Protein AF-A0A409W884-F1 (afdb_monomer_lite)

Foldseek 3Di:
DDDDDDDDDPPDPDDPPPPPVPDDPDPDDDDDDDDDDDDDDDDDDPDDDDDPPDDDDDPDDDDDDDDPPPDPDDDPPDDPVVVVVPQDPPNDPPPPDPPPPPPPPCVCLVVVDDPVCPVVPDPVRSVVVVVVVVVVVVVVVVVVCVVVVVDPDPVVVVVVCPPPDPVVVVVVVVVVVVVVVVVVVVVVVVVVVVVVVVVVVVVVVVVVVVVVVVVVVVVVVVVVD

Organism: NCBI:txid231916

Sequence (225 aa):
MTSPANVPPCYLTHWPDMTLARRESWPSVSRLPGFDSASVQSLPSPWHRPRRDDLQHDPHRAQFVQPPLITKMKKPRLTRTERKLLQHPYHRKDATRPKLRSLFNHDLEHHIFTPVERDLVSKPKRRGIYILSLEEHIDRLHAQLEESDHWEYPVHDLQKYKGIHMQTIKSMLATLEVEGSLRKSKVAEMNVTIEKLKALLSRQSFADTSRHTGNECRDAFYSAR

Radius of gyration: 36.76 Å; chains: 1; bounding box: 73×92×101 Å

pLDDT: mean 71.25, std 19.35, range [37.34, 98.5]

Secondary structure (DSSP, 8-state):
---------TTSS----GGGTT-------------------PPPPS-------------------PPP-----------TTHHHHTS-TT---------------GGGHHHHS-HHHHHHS-HHHHHHHHHHHHHHHHHHHHHHHHHTT-----HHHHHTTTT--HHHHHHHHHHHHHHHHHHHHHHHHHHHHHHHHHHHHHHHHHHHHHHHHHHHHHHHHHTT-

Structure (mmCIF, N/CA/C/O backbone):
data_AF-A0A409W884-F1
#
_entry.id   AF-A0A409W884-F1
#
loop_
_atom_site.group_PDB
_atom_site.id
_atom_site.type_symbol
_atom_site.label_atom_id
_atom_site.label_alt_id
_atom_site.label_comp_id
_atom_site.label_asym_id
_atom_site.label_entity_id
_atom_site.label_seq_id
_atom_site.pdbx_PDB_ins_code
_atom_site.Cartn_x
_atom_site.Cartn_y
_atom_site.Cartn_z
_atom_site.occupancy
_atom_site.B_iso_or_equiv
_atom_site.auth_seq_id
_atom_site.auth_comp_id
_atom_site.auth_asym_id
_atom_site.auth_atom_id
_atom_site.pdbx_PDB_model_num
ATOM 1 N N . MET A 1 1 ? 31.651 -39.833 -26.684 1.00 40.31 1 MET A N 1
ATOM 2 C CA . MET A 1 1 ? 31.997 -38.646 -25.872 1.00 40.31 1 MET A CA 1
ATOM 3 C C . MET A 1 1 ? 31.933 -37.432 -26.786 1.00 40.31 1 MET A C 1
ATOM 5 O O . MET A 1 1 ? 32.863 -37.204 -27.544 1.00 40.31 1 MET A O 1
ATOM 9 N N . THR A 1 2 ? 30.801 -36.732 -26.812 1.00 51.69 2 THR A N 1
ATOM 10 C CA . THR A 1 2 ? 30.575 -35.548 -27.658 1.00 51.69 2 THR A CA 1
ATOM 11 C C . THR A 1 2 ? 30.522 -34.312 -26.767 1.00 51.69 2 THR A C 1
ATOM 13 O O . THR A 1 2 ? 29.757 -34.272 -25.807 1.00 51.69 2 THR A O 1
ATOM 16 N N . SER A 1 3 ? 31.391 -33.345 -27.057 1.00 50.94 3 SER A N 1
ATOM 17 C CA . SER A 1 3 ? 31.551 -32.081 -26.329 1.00 50.94 3 SER A CA 1
ATOM 18 C C . SER A 1 3 ? 30.331 -31.158 -26.509 1.00 50.94 3 SER A C 1
ATOM 20 O O . SER A 1 3 ? 29.854 -31.050 -27.641 1.00 50.94 3 SER A O 1
ATOM 22 N N . PRO A 1 4 ? 29.835 -30.457 -25.469 1.00 62.16 4 PRO A N 1
ATOM 23 C CA . PRO A 1 4 ? 28.790 -29.453 -25.611 1.00 62.16 4 PRO A CA 1
ATOM 24 C C . PRO A 1 4 ? 29.381 -28.044 -25.453 1.00 62.16 4 PRO A C 1
ATOM 26 O O . PRO A 1 4 ? 29.605 -27.591 -24.335 1.00 62.16 4 PRO A O 1
ATOM 29 N N . ALA A 1 5 ? 29.626 -27.327 -26.551 1.00 58.78 5 ALA A N 1
ATOM 30 C CA . ALA A 1 5 ? 29.896 -25.887 -26.484 1.00 58.78 5 ALA A CA 1
ATOM 31 C C . ALA A 1 5 ? 29.729 -25.207 -27.850 1.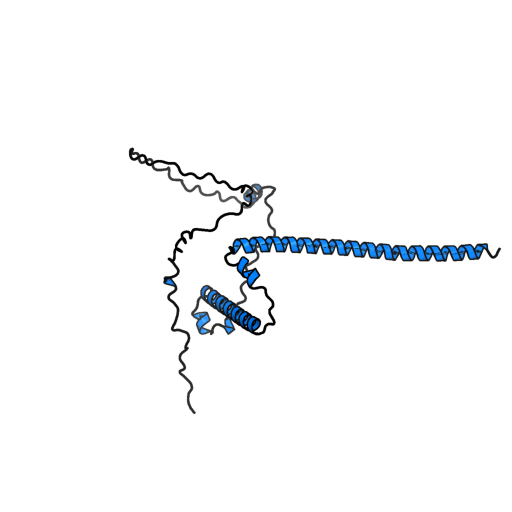00 58.78 5 ALA A C 1
ATOM 33 O O . ALA A 1 5 ? 30.690 -25.095 -28.605 1.00 58.78 5 ALA A O 1
ATOM 34 N N . ASN A 1 6 ? 28.509 -24.759 -28.158 1.00 53.84 6 ASN A N 1
ATOM 35 C CA . ASN A 1 6 ? 28.243 -23.450 -28.774 1.00 53.84 6 ASN A CA 1
ATOM 36 C C . ASN A 1 6 ? 26.744 -23.312 -29.066 1.00 53.84 6 ASN A C 1
ATOM 38 O O . ASN A 1 6 ? 26.284 -23.557 -30.177 1.00 53.84 6 ASN A O 1
ATOM 42 N N . VAL A 1 7 ? 25.975 -22.914 -28.053 1.00 57.75 7 VAL A N 1
ATOM 43 C CA . VAL A 1 7 ? 24.667 -22.293 -28.283 1.00 57.75 7 VAL A CA 1
ATOM 44 C C . VAL A 1 7 ? 24.869 -20.800 -28.032 1.00 57.75 7 VAL A C 1
ATOM 46 O O . VAL A 1 7 ? 25.155 -20.426 -26.892 1.00 57.75 7 VAL A O 1
ATOM 49 N N . PRO A 1 8 ? 24.812 -19.941 -29.063 1.00 59.69 8 PRO A N 1
ATOM 50 C CA . PRO A 1 8 ? 24.925 -18.506 -28.862 1.00 59.69 8 PRO A CA 1
ATOM 51 C C . PRO A 1 8 ? 23.683 -17.981 -28.112 1.00 59.69 8 PRO A C 1
ATOM 53 O O . PRO A 1 8 ? 22.570 -18.439 -28.385 1.00 59.69 8 PRO A O 1
ATOM 56 N N . PRO A 1 9 ? 23.840 -17.030 -27.171 1.00 53.88 9 PRO A N 1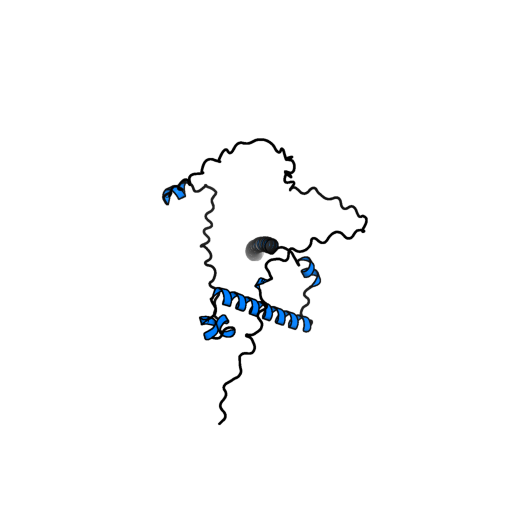
ATOM 57 C CA . PRO A 1 9 ? 22.722 -16.463 -26.419 1.00 53.88 9 PRO A CA 1
ATOM 58 C C . PRO A 1 9 ? 21.775 -15.702 -27.360 1.00 53.88 9 PRO A C 1
ATOM 60 O O . PRO A 1 9 ? 22.153 -14.714 -27.988 1.00 53.88 9 PRO A O 1
ATOM 63 N N . CYS A 1 10 ? 20.533 -16.176 -27.462 1.00 54.53 10 CYS A N 1
ATOM 64 C CA . CYS A 1 10 ? 19.537 -15.747 -28.449 1.00 54.53 10 CYS A CA 1
ATOM 65 C C . CYS A 1 10 ? 18.808 -14.428 -28.125 1.00 54.53 10 CYS A C 1
ATOM 67 O O . CYS A 1 10 ? 17.824 -14.103 -28.782 1.00 54.53 10 CYS A O 1
ATOM 69 N N . TYR A 1 11 ? 19.266 -13.647 -27.145 1.00 53.69 11 TYR A N 1
ATOM 70 C CA . TYR A 1 11 ? 18.529 -12.476 -26.640 1.00 53.69 11 TYR A CA 1
ATOM 71 C C . TYR A 1 11 ? 19.289 -11.144 -26.732 1.00 53.69 11 TYR A C 1
ATOM 73 O O . TYR A 1 11 ? 18.808 -10.132 -26.230 1.00 53.69 11 TYR A O 1
ATOM 81 N N . LEU A 1 12 ? 20.447 -11.093 -27.403 1.00 52.38 12 LEU A N 1
ATOM 82 C CA . LEU A 1 12 ? 21.259 -9.867 -27.449 1.00 52.38 12 LEU A CA 1
ATOM 83 C C . LEU A 1 12 ? 21.066 -8.965 -28.685 1.00 52.38 12 LEU A C 1
ATOM 85 O O . LEU A 1 12 ? 21.662 -7.891 -28.722 1.00 52.38 12 LEU A O 1
ATOM 89 N N . THR A 1 13 ? 20.274 -9.345 -29.694 1.00 50.31 13 THR A N 1
ATOM 90 C CA . THR A 1 13 ? 20.286 -8.656 -31.008 1.00 50.31 13 THR A CA 1
ATOM 91 C C . THR A 1 13 ? 19.044 -7.856 -31.384 1.00 50.31 13 THR A C 1
ATOM 93 O O . THR A 1 13 ? 18.954 -7.398 -32.519 1.00 50.31 13 THR A O 1
ATOM 96 N N . HIS A 1 14 ? 18.128 -7.564 -30.462 1.00 49.56 14 HIS A N 1
ATOM 97 C CA . HIS A 1 14 ? 17.147 -6.514 -30.734 1.00 49.56 14 HIS A CA 1
ATOM 98 C C . HIS A 1 14 ? 16.924 -5.659 -29.484 1.00 49.56 14 HIS A C 1
ATOM 100 O O . HIS A 1 14 ? 16.217 -6.013 -28.551 1.00 49.56 14 HIS A O 1
ATOM 106 N N . TRP A 1 15 ? 17.603 -4.520 -29.445 1.00 50.59 15 TRP A N 1
ATOM 107 C CA . TRP A 1 15 ? 17.182 -3.403 -28.616 1.00 50.59 15 TRP A CA 1
ATOM 108 C C . TRP A 1 15 ? 16.588 -2.382 -29.583 1.00 50.59 15 TRP A C 1
ATOM 110 O O . TRP A 1 15 ? 17.309 -1.941 -30.482 1.00 50.59 15 TRP A O 1
ATOM 120 N N . PRO A 1 16 ? 15.299 -2.023 -29.458 1.00 50.34 16 PRO A N 1
ATOM 121 C CA . PRO A 1 16 ? 14.757 -0.881 -30.173 1.00 50.34 16 PRO A CA 1
ATOM 122 C C . PRO A 1 16 ? 15.597 0.343 -29.813 1.00 50.34 16 PRO A C 1
ATOM 124 O O . PRO A 1 16 ? 15.879 0.589 -28.637 1.00 50.34 16 PRO A O 1
ATOM 127 N N . ASP A 1 17 ? 16.037 1.081 -30.824 1.00 46.50 17 ASP A N 1
ATOM 128 C CA . ASP A 1 17 ? 16.795 2.309 -30.636 1.00 46.50 17 ASP A CA 1
ATOM 129 C C . ASP A 1 17 ? 15.939 3.328 -29.859 1.00 46.50 17 ASP A C 1
ATOM 131 O O . ASP A 1 17 ? 15.035 3.972 -30.390 1.00 46.50 17 ASP A O 1
ATOM 135 N N . MET A 1 18 ? 16.208 3.453 -28.556 1.00 53.12 18 MET A N 1
ATOM 136 C CA . MET A 1 18 ? 15.479 4.332 -27.632 1.00 53.12 18 MET A CA 1
ATOM 137 C C . MET A 1 18 ? 15.795 5.823 -27.845 1.00 53.12 18 MET A C 1
ATOM 139 O O . MET A 1 18 ? 15.322 6.670 -27.082 1.00 53.12 18 MET A O 1
ATOM 143 N N . THR A 1 19 ? 16.589 6.183 -28.860 1.00 55.66 19 THR A N 1
ATOM 144 C CA . THR A 1 19 ? 16.912 7.586 -29.161 1.00 55.66 19 THR A CA 1
ATOM 145 C C . THR A 1 19 ? 15.767 8.358 -29.827 1.00 55.66 19 THR A C 1
ATOM 147 O O . THR A 1 19 ? 15.786 9.591 -29.805 1.00 55.66 19 THR A O 1
ATOM 150 N N . LEU A 1 20 ? 14.715 7.681 -30.311 1.00 46.59 20 LEU A N 1
ATOM 151 C CA . LEU A 1 20 ? 13.544 8.332 -30.922 1.00 46.59 20 LEU A CA 1
ATOM 152 C C . LEU A 1 20 ? 12.455 8.778 -29.930 1.00 46.59 20 LEU A C 1
ATOM 154 O O . LEU A 1 20 ? 11.630 9.621 -30.273 1.00 46.59 20 LEU A O 1
ATOM 158 N N . ALA A 1 21 ? 12.496 8.357 -28.662 1.00 47.34 21 ALA A N 1
ATOM 159 C CA . ALA A 1 21 ? 11.472 8.718 -27.669 1.00 47.34 21 ALA A CA 1
ATOM 160 C C . ALA A 1 21 ? 11.513 10.194 -27.192 1.00 47.34 21 ALA A C 1
ATOM 162 O O . ALA A 1 21 ? 10.884 10.545 -26.192 1.00 47.34 21 ALA A O 1
ATOM 163 N N . ARG A 1 22 ? 12.267 11.085 -27.860 1.00 45.88 22 ARG A N 1
ATOM 164 C CA . ARG A 1 22 ? 12.480 12.476 -27.411 1.00 45.88 22 ARG A CA 1
ATOM 165 C C . ARG A 1 22 ? 11.719 13.555 -28.194 1.00 45.88 22 ARG A C 1
ATOM 167 O O . ARG A 1 22 ? 11.788 14.715 -27.789 1.00 45.88 22 ARG A O 1
ATOM 174 N N . ARG A 1 23 ? 10.968 13.250 -29.256 1.00 43.53 23 ARG A N 1
ATOM 175 C CA . ARG A 1 23 ? 10.141 14.267 -29.942 1.00 43.53 23 ARG A CA 1
ATOM 176 C C . ARG A 1 23 ? 8.888 13.684 -30.589 1.00 43.53 23 ARG A C 1
ATOM 178 O O . ARG A 1 23 ? 8.778 13.665 -31.804 1.00 43.53 23 ARG A O 1
ATOM 185 N N . GLU A 1 24 ? 7.901 13.333 -29.780 1.00 39.38 24 GLU A N 1
ATOM 186 C CA . GLU A 1 24 ? 6.520 13.306 -30.263 1.00 39.38 24 GLU A CA 1
ATOM 187 C C . GLU A 1 24 ? 5.710 14.306 -29.443 1.00 39.38 24 GLU A C 1
ATOM 189 O O . GLU A 1 24 ? 5.249 14.045 -28.333 1.00 39.38 24 GLU A O 1
ATOM 194 N N . SER A 1 25 ? 5.618 15.529 -29.974 1.00 45.41 25 SER A N 1
ATOM 195 C CA . SER A 1 25 ? 4.544 16.435 -29.595 1.00 45.41 25 SER A CA 1
ATOM 196 C C . SER A 1 25 ? 3.253 15.819 -30.119 1.00 45.41 25 SER A C 1
ATOM 198 O O . SER A 1 25 ? 3.047 15.760 -31.331 1.00 45.41 25 SER A O 1
ATOM 200 N N . TRP A 1 26 ? 2.405 15.349 -29.213 1.00 41.44 26 TRP A N 1
ATOM 201 C CA . TRP A 1 26 ? 1.055 14.912 -29.540 1.00 41.44 26 TRP A CA 1
ATOM 202 C C . TRP A 1 26 ? 0.345 16.021 -30.334 1.00 41.44 26 TRP A C 1
ATOM 204 O O . TRP A 1 26 ? 0.325 17.165 -29.865 1.00 41.44 26 TRP A O 1
ATOM 214 N N . PRO A 1 27 ? -0.208 15.743 -31.528 1.00 37.34 27 PRO A N 1
ATOM 215 C CA . PRO A 1 27 ? -1.005 16.732 -32.228 1.00 37.34 27 PRO A CA 1
ATOM 216 C C . PRO A 1 27 ? -2.262 17.010 -31.404 1.00 37.34 27 PRO A C 1
ATOM 218 O O . PRO A 1 27 ? -2.976 16.094 -30.994 1.00 37.34 27 PRO A O 1
ATOM 221 N N . SER A 1 28 ? -2.522 18.292 -31.153 1.00 43.66 28 SER A N 1
ATOM 222 C CA . SER A 1 28 ? -3.791 18.762 -30.610 1.00 43.66 28 SER A CA 1
ATOM 223 C C . SER A 1 28 ? -4.917 18.274 -31.516 1.00 43.66 28 SER A C 1
ATOM 225 O O . SER A 1 28 ? -5.049 18.736 -32.649 1.00 43.66 28 SER A O 1
ATOM 227 N N . VAL A 1 29 ? -5.714 17.325 -31.025 1.00 43.22 29 VAL A N 1
ATOM 228 C CA . VAL A 1 29 ? -6.906 16.845 -31.724 1.00 43.22 29 VAL A CA 1
ATOM 229 C C . VAL A 1 29 ? -7.914 17.989 -31.770 1.00 43.22 29 VAL A C 1
ATOM 231 O O . VAL A 1 29 ? -8.568 18.338 -30.786 1.00 43.22 29 VAL A O 1
ATOM 234 N N . SER A 1 30 ? -7.986 18.611 -32.938 1.00 40.16 30 SER A N 1
ATOM 235 C CA . SER A 1 30 ? -9.005 19.574 -33.316 1.00 40.16 30 SER A CA 1
ATOM 236 C C . SER A 1 30 ? -10.373 18.890 -33.382 1.00 40.16 30 SER A C 1
ATOM 238 O O . SER A 1 30 ? -10.565 17.950 -34.144 1.00 40.16 30 SER A O 1
ATOM 240 N N . ARG A 1 31 ? -11.299 19.398 -32.560 1.00 40.09 31 ARG A N 1
ATOM 241 C CA . ARG A 1 31 ? -12.755 19.529 -32.766 1.00 40.09 31 ARG A CA 1
ATOM 242 C C . ARG A 1 31 ? -13.400 18.646 -33.850 1.00 40.09 31 ARG A C 1
ATOM 244 O O . ARG A 1 31 ? -13.303 18.948 -35.035 1.00 40.09 31 ARG A O 1
ATOM 251 N N . LEU A 1 32 ? -14.233 17.704 -33.405 1.00 37.94 32 LEU A N 1
ATOM 252 C CA . LEU A 1 32 ? -15.436 17.294 -34.136 1.00 37.94 32 LEU A CA 1
ATOM 253 C C . LEU A 1 32 ? -16.639 18.135 -33.657 1.00 37.94 32 LEU A C 1
ATOM 255 O O . LEU A 1 32 ? -16.741 18.389 -32.453 1.00 37.94 32 LEU A O 1
ATOM 259 N N . PRO A 1 33 ? -17.522 18.598 -34.562 1.00 46.97 33 PRO A N 1
ATOM 260 C CA . PRO A 1 33 ? -18.711 19.364 -34.218 1.00 46.97 33 PRO A CA 1
ATOM 261 C C . PRO A 1 33 ? -19.932 18.451 -34.041 1.00 46.97 33 PRO A C 1
ATOM 263 O O . PRO A 1 33 ? -20.078 17.455 -34.745 1.00 46.97 33 PRO A O 1
ATOM 266 N N . GLY A 1 34 ? -20.844 18.861 -33.161 1.00 46.22 34 GLY A N 1
ATOM 267 C CA . GLY A 1 34 ? -22.215 18.356 -33.132 1.00 46.22 34 GLY A CA 1
ATOM 268 C C . GLY A 1 34 ? -22.515 17.430 -31.963 1.00 46.22 34 GLY A C 1
ATOM 269 O O . GLY A 1 34 ? -22.492 16.219 -32.118 1.00 46.22 34 GLY A O 1
ATOM 270 N N . PHE A 1 35 ? -22.853 18.015 -30.815 1.00 39.59 35 PHE A N 1
ATOM 271 C CA . PHE A 1 35 ? -23.900 17.482 -29.945 1.00 39.59 35 PHE A CA 1
ATOM 272 C C . PHE A 1 35 ? -24.469 18.642 -29.130 1.00 39.59 35 PHE A C 1
ATOM 274 O O . PHE A 1 35 ? -23.786 19.234 -28.292 1.00 39.59 35 PHE A O 1
ATOM 281 N N . ASP A 1 36 ? -25.706 18.999 -29.453 1.00 41.62 36 ASP A N 1
ATOM 282 C CA . ASP A 1 36 ? -26.459 20.045 -28.785 1.00 41.62 36 ASP A CA 1
ATOM 283 C C . ASP A 1 36 ? -26.976 19.574 -27.419 1.00 41.62 36 ASP A C 1
ATOM 285 O O . ASP A 1 36 ? -27.545 18.495 -27.277 1.00 41.62 36 ASP A O 1
ATOM 289 N N . SER A 1 37 ? -26.819 20.478 -26.451 1.00 48.22 37 SER A N 1
ATOM 290 C CA . SER A 1 37 ? -27.743 20.793 -25.355 1.00 48.22 37 SER A CA 1
ATOM 291 C C . SER A 1 37 ? -28.118 19.720 -24.322 1.00 48.22 37 SER A C 1
ATOM 293 O O . SER A 1 37 ? -29.054 18.950 -24.500 1.00 48.22 37 SER A O 1
ATOM 295 N N . ALA A 1 38 ? -27.557 19.872 -23.117 1.00 39.94 38 ALA A N 1
ATOM 296 C CA . ALA A 1 38 ? -28.362 19.942 -21.893 1.00 39.94 38 ALA A CA 1
ATOM 297 C C . ALA A 1 38 ? -27.633 20.781 -20.829 1.00 39.94 38 ALA A C 1
ATOM 299 O O . ALA A 1 38 ? -26.497 20.506 -20.445 1.00 39.94 38 ALA A O 1
ATOM 300 N N . SER A 1 39 ? -28.296 21.844 -20.383 1.00 53.16 39 SER A N 1
ATOM 301 C CA . SER A 1 39 ? -27.815 22.820 -19.411 1.00 53.16 39 SER A CA 1
ATOM 302 C C . SER A 1 39 ? -27.638 22.203 -18.021 1.00 53.16 39 SER A C 1
ATOM 304 O O . SER A 1 39 ? -28.619 21.954 -17.319 1.00 53.16 39 SER A O 1
ATOM 306 N N . VAL A 1 40 ? -26.392 22.036 -17.582 1.00 45.66 40 VAL A N 1
ATOM 307 C CA . VAL A 1 40 ? -26.063 21.880 -16.161 1.00 45.66 40 VAL A CA 1
ATOM 308 C C . VAL A 1 40 ? -25.393 23.170 -15.713 1.00 45.66 40 VAL A C 1
ATOM 310 O O . VAL A 1 40 ? -24.337 23.548 -16.216 1.00 45.66 40 VAL A O 1
ATOM 313 N N . GLN A 1 41 ? -26.058 23.872 -14.798 1.00 47.12 41 GLN A N 1
ATOM 314 C CA . GLN A 1 41 ? -25.573 25.105 -14.190 1.00 47.12 41 GLN A CA 1
ATOM 315 C C . GLN A 1 41 ? -24.242 24.828 -13.480 1.00 47.12 41 GLN A C 1
ATOM 317 O O . GLN A 1 41 ? -24.178 24.120 -12.477 1.00 47.12 41 GLN A O 1
ATOM 322 N N . SER A 1 42 ? -23.163 25.369 -14.036 1.00 44.38 42 SER A N 1
ATOM 323 C CA . SER A 1 42 ? -21.823 25.314 -13.465 1.00 44.38 42 SER A CA 1
ATOM 324 C C . SER A 1 42 ? -21.709 26.274 -12.280 1.00 44.38 42 SER A C 1
ATOM 326 O O . SER A 1 42 ? -21.899 27.480 -12.444 1.00 44.38 42 SER A O 1
ATOM 328 N N . LEU A 1 43 ? -21.335 25.755 -11.107 1.00 51.69 43 LEU A N 1
ATOM 329 C CA . LEU A 1 43 ? -20.803 26.569 -10.011 1.00 51.69 43 LEU A CA 1
ATOM 330 C C . LEU A 1 43 ? -19.500 27.275 -10.450 1.00 51.69 43 LEU A C 1
ATOM 332 O O . LEU A 1 43 ? -18.698 26.675 -11.172 1.00 51.69 43 LEU A O 1
ATOM 336 N N . PRO A 1 44 ? -19.235 28.514 -9.993 1.00 44.50 44 PRO A N 1
ATOM 337 C CA . PRO A 1 44 ? -18.022 29.240 -10.349 1.00 44.50 44 PRO A CA 1
ATOM 338 C C . PRO A 1 44 ? -16.784 28.639 -9.663 1.00 44.50 44 PRO A C 1
ATOM 340 O O . PRO A 1 44 ? -16.731 28.473 -8.445 1.00 44.50 44 PRO A O 1
ATOM 343 N N . SER A 1 45 ? -15.771 28.322 -10.471 1.00 54.19 45 SER A N 1
ATOM 344 C CA . SER A 1 45 ? -14.470 27.813 -10.028 1.00 54.19 45 SER A CA 1
ATOM 345 C C . SER A 1 45 ? -13.624 28.934 -9.384 1.00 54.19 45 SER A C 1
ATOM 347 O O . SER A 1 45 ? -13.508 30.001 -9.989 1.00 54.19 45 SER A O 1
ATOM 349 N N . PRO A 1 46 ? -12.974 28.739 -8.214 1.00 51.84 46 PRO A N 1
ATOM 350 C CA . PRO A 1 46 ? -12.303 29.820 -7.471 1.00 51.84 46 PRO A CA 1
ATOM 351 C C . PRO A 1 46 ? -10.911 30.221 -7.987 1.00 51.84 46 PRO A C 1
ATOM 353 O O . PRO A 1 46 ? -10.195 30.954 -7.308 1.00 51.84 46 PRO A O 1
ATOM 356 N N . TRP A 1 47 ? -10.483 29.751 -9.159 1.00 50.81 47 TRP A N 1
ATOM 357 C CA . TRP A 1 47 ? -9.109 29.949 -9.632 1.00 50.81 47 TRP A CA 1
ATOM 358 C C . TRP A 1 47 ? -9.045 30.734 -10.941 1.00 50.81 47 TRP A C 1
ATOM 360 O O . TRP A 1 47 ? -8.489 30.274 -11.937 1.00 50.81 47 TRP A O 1
ATOM 370 N N . HIS A 1 48 ? -9.556 31.965 -10.926 1.00 42.50 48 HIS A N 1
ATOM 371 C CA . HIS A 1 48 ? -9.171 32.964 -11.921 1.00 42.50 48 HIS A CA 1
ATOM 372 C C . HIS A 1 48 ? -7.782 33.517 -11.574 1.00 42.50 48 HIS A C 1
ATOM 374 O O . HIS A 1 48 ? -7.626 34.365 -10.698 1.00 42.50 48 HIS A O 1
ATOM 380 N N . ARG A 1 49 ? -6.748 33.043 -12.279 1.00 49.00 49 ARG A N 1
ATOM 381 C CA . ARG A 1 49 ? -5.499 33.806 -12.408 1.00 49.00 49 ARG A CA 1
ATOM 382 C C . ARG A 1 49 ? -5.723 34.947 -13.405 1.00 49.00 49 ARG A C 1
ATOM 384 O O . ARG A 1 49 ? -6.298 34.690 -14.463 1.00 49.00 49 ARG A O 1
ATOM 391 N N . PRO A 1 50 ? -5.228 36.166 -13.141 1.00 44.62 50 PRO A N 1
ATOM 392 C CA . PRO A 1 50 ? -5.229 37.219 -14.142 1.00 44.62 50 PRO A CA 1
ATOM 393 C C . PRO A 1 50 ? -4.339 36.810 -15.319 1.00 44.62 50 PRO A C 1
ATOM 395 O O . PRO A 1 50 ? -3.144 36.550 -15.159 1.00 44.62 50 PRO A O 1
ATOM 398 N N . ARG A 1 51 ? -4.952 36.746 -16.499 1.00 40.03 51 ARG A N 1
ATOM 399 C CA . ARG A 1 51 ? -4.300 36.618 -17.798 1.00 40.03 51 ARG A CA 1
ATOM 400 C C . ARG A 1 51 ? -3.634 37.960 -18.116 1.00 40.03 51 ARG A C 1
ATOM 402 O O . ARG A 1 51 ? -4.326 38.953 -18.299 1.00 40.03 51 ARG A O 1
ATOM 409 N N . ARG A 1 52 ? -2.299 38.001 -18.115 1.00 49.56 52 ARG A N 1
ATOM 410 C CA . ARG A 1 52 ? -1.524 39.117 -18.674 1.00 49.56 52 ARG A CA 1
ATOM 411 C C . ARG A 1 52 ? -1.327 38.848 -20.160 1.00 49.56 52 ARG A C 1
ATOM 413 O O . ARG A 1 52 ? -0.350 38.205 -20.513 1.00 49.56 52 ARG A O 1
ATOM 420 N N . ASP A 1 53 ? -2.234 39.348 -20.981 1.00 45.38 53 ASP A N 1
ATOM 421 C CA . ASP A 1 53 ? -2.001 39.545 -22.409 1.00 45.38 53 ASP A CA 1
ATOM 422 C C . ASP A 1 53 ? -2.499 40.953 -22.731 1.00 45.38 53 ASP A C 1
ATOM 424 O O . ASP A 1 53 ? -3.690 41.140 -22.926 1.00 45.38 53 ASP A O 1
ATOM 428 N N . ASP A 1 54 ? -1.602 41.934 -22.662 1.00 47.31 54 ASP A N 1
ATOM 429 C CA . ASP A 1 54 ? -1.682 43.186 -23.421 1.00 47.31 54 ASP A CA 1
ATOM 430 C C . ASP A 1 54 ? -0.364 43.936 -23.223 1.00 47.31 54 ASP A C 1
ATOM 432 O O . ASP A 1 54 ? -0.139 44.585 -22.204 1.00 47.31 54 ASP A O 1
ATOM 436 N N . LEU A 1 55 ? 0.540 43.797 -24.190 1.00 53.66 55 LEU A N 1
ATOM 437 C CA . LEU A 1 55 ? 1.655 44.717 -24.401 1.00 53.66 55 LEU A CA 1
ATOM 438 C C . LEU A 1 55 ? 1.960 44.727 -25.899 1.00 53.66 55 LEU A C 1
ATOM 440 O O . LEU A 1 55 ? 2.583 43.820 -26.453 1.00 53.66 55 LEU A O 1
ATOM 444 N N . GLN A 1 56 ? 1.418 45.761 -26.537 1.00 48.19 56 GLN A N 1
ATOM 445 C CA . GLN A 1 56 ? 1.658 46.141 -27.919 1.00 48.19 56 GLN A CA 1
ATOM 446 C C . GLN A 1 56 ? 3.158 46.361 -28.164 1.00 48.19 56 GLN A C 1
ATOM 448 O O . GLN A 1 56 ? 3.877 46.886 -27.314 1.00 48.19 56 GLN A O 1
ATOM 453 N N . HIS A 1 57 ? 3.619 45.935 -29.339 1.00 42.75 57 HIS A N 1
ATOM 454 C CA . HIS A 1 57 ? 4.943 46.245 -29.867 1.00 42.75 57 HIS A CA 1
ATOM 455 C C . HIS A 1 57 ? 5.039 47.739 -30.203 1.00 42.75 57 HIS A C 1
ATOM 457 O O . HIS A 1 57 ? 4.306 48.217 -31.065 1.00 42.75 57 HIS A O 1
ATOM 463 N N . ASP A 1 58 ? 5.985 48.436 -29.576 1.00 50.34 58 ASP A N 1
ATOM 464 C CA . ASP A 1 58 ? 6.443 49.772 -29.967 1.00 50.34 58 ASP A CA 1
ATOM 465 C C . ASP A 1 58 ? 7.904 49.659 -30.455 1.00 50.34 58 ASP A C 1
ATOM 467 O O . ASP A 1 58 ? 8.759 49.208 -29.683 1.00 50.34 58 ASP A O 1
ATOM 471 N N . PRO A 1 59 ? 8.220 49.965 -31.731 1.00 53.12 59 PRO A N 1
ATOM 472 C CA . PRO A 1 59 ? 9.517 49.653 -32.306 1.00 53.12 59 PRO A CA 1
ATOM 473 C C . PRO A 1 59 ? 10.441 50.867 -32.441 1.00 53.12 59 PRO A C 1
ATOM 475 O O . PRO A 1 59 ? 11.156 50.937 -33.424 1.00 53.12 59 PRO A O 1
ATOM 478 N N . HIS A 1 60 ? 10.524 51.802 -31.493 1.00 49.91 60 HIS A N 1
ATOM 479 C CA . HIS A 1 60 ? 11.654 52.744 -31.463 1.00 49.91 60 HIS A CA 1
ATOM 480 C C . HIS A 1 60 ? 11.970 53.193 -30.034 1.00 49.91 60 HIS A C 1
ATOM 482 O O . HIS A 1 60 ? 11.171 53.900 -29.436 1.00 49.91 60 HIS A O 1
ATOM 488 N N . ARG A 1 61 ? 13.168 52.854 -29.522 1.00 40.47 61 ARG A N 1
ATOM 489 C CA . ARG A 1 61 ? 14.149 53.799 -28.934 1.00 40.47 61 ARG A CA 1
ATOM 490 C C . ARG A 1 61 ? 15.196 53.074 -28.087 1.00 40.47 61 ARG A C 1
ATOM 492 O O . ARG A 1 61 ? 14.905 52.345 -27.146 1.00 40.47 61 ARG A O 1
ATOM 499 N N . ALA A 1 62 ? 16.445 53.323 -28.458 1.00 48.62 62 ALA A N 1
ATOM 500 C CA . ALA A 1 62 ? 17.655 52.901 -27.782 1.00 48.62 62 ALA A CA 1
ATOM 501 C C . ALA A 1 62 ? 17.697 53.327 -26.305 1.00 48.62 62 ALA A C 1
ATOM 503 O O . ALA A 1 62 ? 17.392 54.474 -25.992 1.00 48.62 62 ALA A O 1
ATOM 504 N N . GLN A 1 63 ? 18.190 52.437 -25.442 1.00 48.88 63 GLN A N 1
ATOM 505 C CA . GLN A 1 63 ? 19.423 52.633 -24.666 1.00 48.88 63 GLN A CA 1
ATOM 506 C C . GLN A 1 63 ? 19.696 51.379 -23.822 1.00 48.88 63 GLN A C 1
ATOM 508 O O . GLN A 1 63 ? 18.889 50.964 -22.995 1.00 48.88 63 GLN A O 1
ATOM 513 N N .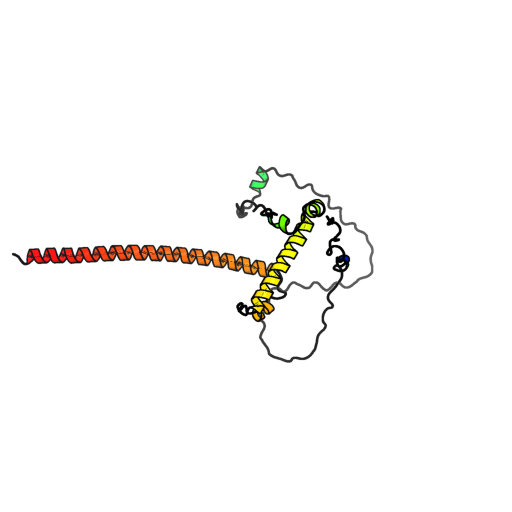 PHE A 1 64 ? 20.857 50.768 -24.061 1.00 53.34 64 PHE A N 1
ATOM 514 C CA . PHE A 1 64 ? 21.430 49.720 -23.226 1.00 53.34 64 PHE A CA 1
ATOM 515 C C . PHE A 1 64 ? 21.692 50.280 -21.822 1.00 53.34 64 PHE A C 1
ATOM 517 O O . PHE A 1 64 ? 22.690 50.961 -21.599 1.00 53.34 64 PHE A O 1
ATOM 524 N N . VAL A 1 65 ? 20.825 49.956 -20.866 1.00 49.41 65 VAL A N 1
ATOM 525 C CA . VAL A 1 65 ? 21.151 50.022 -19.440 1.00 49.41 65 VAL A CA 1
ATOM 526 C C . VAL A 1 65 ? 21.315 48.583 -18.980 1.00 49.41 65 VAL A C 1
ATOM 528 O O . VAL A 1 65 ? 20.348 47.828 -18.892 1.00 49.41 65 VAL A O 1
ATOM 531 N N . GLN A 1 66 ? 22.564 48.171 -18.761 1.00 57.22 66 GLN A N 1
ATOM 532 C CA . GLN A 1 66 ? 22.834 46.864 -18.178 1.00 57.22 66 GLN A CA 1
ATOM 533 C C . GLN A 1 66 ? 22.185 46.785 -16.787 1.00 57.22 66 GLN A C 1
ATOM 535 O O . GLN A 1 66 ? 22.349 47.717 -15.995 1.00 57.22 66 GLN A O 1
ATOM 540 N N . PRO A 1 67 ? 21.473 45.696 -16.450 1.00 59.00 67 PRO A N 1
ATOM 541 C CA . PRO A 1 67 ? 21.051 45.472 -15.076 1.00 59.00 67 PRO A CA 1
ATOM 542 C C . PRO A 1 67 ? 22.305 45.334 -14.195 1.00 59.00 67 PRO A C 1
ATOM 544 O O . PRO A 1 67 ? 23.256 44.657 -14.602 1.00 59.00 67 PRO A O 1
ATOM 547 N N . PRO A 1 68 ? 22.352 45.958 -13.004 1.00 58.91 68 PRO A N 1
ATOM 548 C CA . PRO A 1 68 ? 23.518 45.859 -12.141 1.00 58.91 68 PRO A CA 1
ATOM 549 C C . PRO A 1 68 ? 23.776 44.392 -11.790 1.00 58.91 68 PRO A C 1
ATOM 551 O O . PRO A 1 68 ? 22.867 43.647 -11.416 1.00 58.91 68 PRO A O 1
ATOM 554 N N . LEU A 1 69 ? 25.038 43.984 -11.931 1.00 59.44 69 LEU A N 1
ATOM 555 C CA . LEU A 1 69 ? 25.534 42.661 -11.579 1.00 59.44 69 LEU A CA 1
ATOM 556 C C . LEU A 1 69 ? 25.137 42.343 -10.133 1.00 59.44 69 LEU A C 1
ATOM 558 O O . LEU A 1 69 ? 25.683 42.915 -9.189 1.00 59.44 69 LEU A O 1
ATOM 562 N N . ILE A 1 70 ? 24.191 41.416 -9.960 1.00 58.06 70 ILE A N 1
ATOM 563 C CA . ILE A 1 70 ? 23.844 40.847 -8.657 1.00 58.06 70 ILE A CA 1
ATOM 564 C C . ILE A 1 70 ? 25.088 40.111 -8.163 1.00 58.06 70 ILE A C 1
ATOM 566 O O . ILE A 1 70 ? 25.364 38.964 -8.530 1.00 58.06 70 ILE A O 1
ATOM 570 N N . THR A 1 71 ? 25.884 40.799 -7.350 1.00 59.75 71 THR A N 1
ATOM 571 C CA . THR A 1 71 ? 27.011 40.193 -6.660 1.00 59.75 71 THR A CA 1
ATOM 572 C C . THR A 1 71 ? 26.445 39.120 -5.737 1.00 59.75 71 THR A C 1
ATOM 574 O O . THR A 1 71 ? 25.516 39.343 -4.959 1.00 59.75 71 THR A O 1
ATOM 577 N N . LYS A 1 72 ? 26.949 37.892 -5.885 1.00 56.53 72 LYS A N 1
ATOM 578 C CA . LYS A 1 72 ? 26.547 36.744 -5.073 1.00 56.53 72 LYS A CA 1
ATOM 579 C C . LYS A 1 72 ? 26.880 37.053 -3.614 1.00 56.53 72 LYS A C 1
ATOM 581 O O . LYS A 1 72 ? 28.007 36.820 -3.179 1.00 56.53 72 LYS A O 1
ATOM 586 N N . MET A 1 7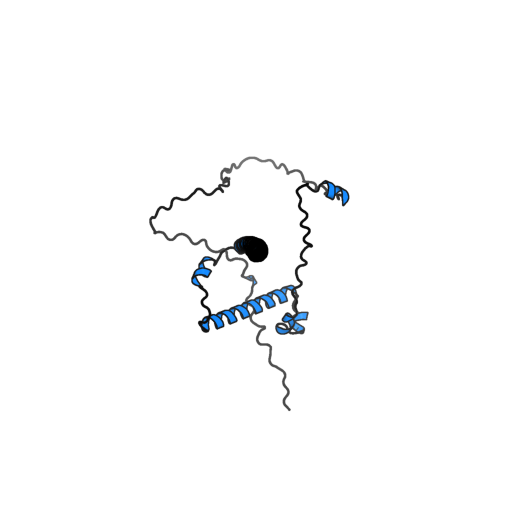3 ? 25.918 37.578 -2.857 1.00 59.25 73 MET A N 1
ATOM 587 C CA . MET A 1 73 ? 26.087 37.759 -1.421 1.00 59.25 73 MET A CA 1
ATOM 588 C C . MET A 1 73 ? 26.364 36.386 -0.810 1.00 59.25 73 MET A C 1
ATOM 590 O O . MET A 1 73 ? 25.554 35.458 -0.906 1.00 59.25 73 MET A O 1
ATOM 594 N N . LYS A 1 74 ? 27.561 36.225 -0.237 1.00 62.97 74 LYS A N 1
ATOM 595 C CA . LYS A 1 74 ? 27.948 35.011 0.478 1.00 62.97 74 LYS A CA 1
ATOM 596 C C . LYS A 1 74 ? 26.958 34.843 1.625 1.00 62.97 74 LYS A C 1
ATOM 598 O O . LYS A 1 74 ? 26.951 35.648 2.550 1.00 62.97 74 LYS A O 1
ATOM 603 N N . LYS A 1 75 ? 26.109 33.813 1.550 1.00 65.50 75 LYS A N 1
ATOM 604 C CA . LYS A 1 75 ? 25.200 33.454 2.644 1.00 65.50 75 LYS A CA 1
ATOM 605 C C . LYS A 1 75 ? 26.041 33.333 3.922 1.00 65.50 75 LYS A C 1
ATOM 607 O O . LYS A 1 75 ? 26.994 32.544 3.907 1.00 65.50 75 LYS A O 1
ATOM 612 N N . PRO A 1 76 ? 25.747 34.097 4.987 1.00 66.12 76 PRO A N 1
ATOM 613 C CA . PRO A 1 76 ? 26.509 34.002 6.220 1.00 66.12 76 PRO A CA 1
ATOM 614 C C . PRO A 1 76 ? 26.444 32.556 6.711 1.00 66.12 76 PRO A C 1
ATOM 616 O O . PRO A 1 76 ? 25.369 31.951 6.780 1.00 66.12 76 PRO A O 1
ATOM 619 N N . ARG A 1 77 ? 27.610 31.961 6.989 1.00 69.50 77 ARG A N 1
ATOM 620 C CA . ARG A 1 77 ? 27.700 30.629 7.593 1.00 69.50 77 ARG A CA 1
ATOM 621 C C . ARG A 1 77 ? 27.280 30.752 9.054 1.00 69.50 77 ARG A C 1
ATOM 623 O O . ARG A 1 77 ? 28.122 30.767 9.938 1.00 69.50 77 ARG A O 1
ATOM 630 N N . LEU A 1 78 ? 25.972 30.845 9.279 1.00 75.44 78 LEU A N 1
ATOM 631 C CA . LEU A 1 78 ? 25.395 30.884 10.617 1.00 75.44 78 LEU A CA 1
ATOM 632 C C . LEU A 1 78 ? 25.832 29.641 11.384 1.00 75.44 78 LEU A C 1
ATOM 634 O O . LEU A 1 78 ? 25.752 28.515 10.860 1.00 75.44 78 LEU A O 1
ATOM 638 N N . THR A 1 79 ? 26.280 29.861 12.609 1.00 78.25 79 THR A N 1
ATOM 639 C CA . THR A 1 79 ? 26.655 28.818 13.557 1.00 78.25 79 THR A CA 1
ATOM 640 C C . THR A 1 79 ? 25.426 27.995 13.955 1.00 78.25 79 THR A C 1
ATOM 642 O O . THR A 1 79 ? 24.269 28.384 13.760 1.00 78.25 79 THR A O 1
ATOM 645 N N . ARG A 1 80 ? 25.651 26.790 14.490 1.00 73.06 80 ARG A N 1
ATOM 646 C CA . ARG A 1 80 ? 24.566 25.865 14.867 1.00 73.06 80 ARG A CA 1
ATOM 647 C C . ARG A 1 80 ? 23.616 26.465 15.913 1.00 73.06 80 ARG A C 1
ATOM 649 O O . ARG A 1 80 ? 22.454 26.073 15.955 1.00 73.06 80 ARG A O 1
ATOM 656 N N . THR A 1 81 ? 24.105 27.374 16.749 1.00 75.00 81 THR A N 1
ATOM 657 C CA . THR A 1 81 ? 23.347 28.083 17.788 1.00 75.00 81 THR A CA 1
ATOM 658 C C . THR A 1 81 ? 22.461 29.174 17.193 1.00 75.00 81 THR A C 1
ATOM 660 O O . THR A 1 81 ? 21.267 29.187 17.474 1.00 75.00 81 THR A O 1
ATOM 663 N N . GLU A 1 82 ? 22.977 29.999 16.282 1.00 78.56 82 GLU A N 1
ATOM 664 C CA . GLU A 1 82 ? 22.196 31.052 15.607 1.00 78.56 82 GLU A CA 1
ATOM 665 C C . GLU A 1 82 ? 21.045 30.476 14.770 1.00 78.56 82 GLU A C 1
ATOM 667 O O . GLU A 1 82 ? 19.933 30.999 14.776 1.00 78.56 82 GLU A O 1
ATOM 672 N N . ARG A 1 83 ? 21.256 29.321 14.121 1.00 72.69 83 ARG A N 1
ATOM 673 C CA . ARG A 1 83 ? 20.183 28.627 13.382 1.00 72.69 83 ARG A CA 1
ATOM 674 C C . ARG A 1 83 ? 19.042 28.136 14.274 1.00 72.69 83 ARG A C 1
ATOM 676 O O . ARG A 1 83 ? 17.936 27.963 13.775 1.00 72.69 83 ARG A O 1
ATOM 683 N N . LYS A 1 84 ? 19.295 27.884 15.565 1.00 70.00 84 LYS A N 1
ATOM 684 C CA . LYS A 1 84 ? 18.238 27.516 16.523 1.00 70.00 84 LYS A CA 1
ATOM 685 C C . LYS A 1 84 ? 17.405 28.726 16.938 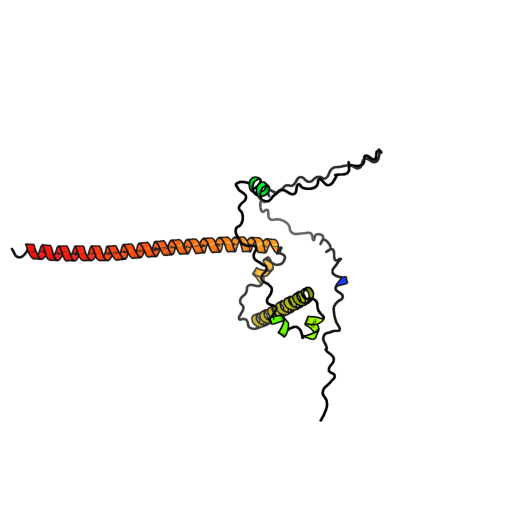1.00 70.00 84 LYS A C 1
ATOM 687 O O . LYS A 1 84 ? 16.223 28.556 17.192 1.00 70.00 84 LYS A O 1
ATOM 692 N N . LEU A 1 85 ? 18.003 29.918 16.981 1.00 72.62 85 LEU A N 1
ATOM 693 C CA . LEU A 1 85 ? 17.306 31.161 17.331 1.00 72.62 85 LEU A CA 1
ATOM 694 C C . LEU A 1 85 ? 16.410 31.665 16.194 1.00 72.62 85 LEU A C 1
ATOM 696 O O . LEU A 1 85 ? 15.370 32.257 16.444 1.00 72.62 85 LEU A O 1
ATOM 700 N N . LEU A 1 86 ? 16.775 31.369 14.945 1.00 69.88 86 LEU A N 1
ATOM 701 C CA . LEU A 1 86 ? 15.953 31.659 13.764 1.00 69.88 86 LEU A CA 1
ATOM 702 C C . LEU A 1 86 ? 14.854 30.613 13.513 1.00 69.88 86 LEU A C 1
ATOM 704 O O . LEU A 1 86 ? 14.150 30.673 12.503 1.00 69.88 86 LEU A O 1
ATOM 708 N N . GLN A 1 87 ? 14.719 29.619 14.390 1.00 71.62 87 GLN A N 1
ATOM 709 C CA . GLN A 1 87 ? 13.713 28.583 14.237 1.00 71.62 87 GLN A CA 1
ATOM 710 C C . GLN A 1 87 ? 12.359 29.120 14.705 1.00 71.62 87 GLN A C 1
ATOM 712 O O . GLN A 1 87 ? 12.158 29.375 15.887 1.00 71.62 87 GLN A O 1
ATOM 717 N N . HIS A 1 88 ? 11.438 29.310 13.758 1.00 73.88 88 HIS A N 1
ATOM 718 C CA . HIS A 1 88 ? 10.113 29.858 14.038 1.00 73.88 88 HIS A CA 1
ATOM 719 C C . HIS A 1 88 ? 9.377 29.005 15.092 1.00 73.88 88 HIS A C 1
ATOM 721 O O . HIS A 1 88 ? 9.445 27.776 15.005 1.00 73.88 88 HIS A O 1
ATOM 727 N N . PRO A 1 89 ? 8.617 29.603 16.028 1.00 74.31 89 PRO A N 1
ATOM 728 C CA . PRO A 1 89 ? 7.893 28.873 17.079 1.00 74.31 89 PRO A CA 1
ATOM 729 C C . PRO A 1 89 ? 6.904 27.810 16.565 1.00 74.31 89 PRO A C 1
ATOM 731 O O . PRO A 1 89 ? 6.574 26.873 17.284 1.00 74.31 89 PRO A O 1
ATOM 734 N N . TYR A 1 90 ? 6.488 27.897 15.298 1.00 68.25 90 TYR A N 1
ATOM 735 C CA . TYR A 1 90 ? 5.634 26.896 14.635 1.00 68.25 90 TYR A CA 1
ATOM 736 C C . TYR A 1 90 ? 6.379 25.959 13.676 1.00 68.25 90 TYR A C 1
ATOM 738 O O . TYR A 1 90 ? 5.755 25.155 12.984 1.00 68.25 90 TYR A O 1
ATOM 746 N N . HIS A 1 91 ? 7.708 26.036 13.609 1.00 67.69 91 HIS A N 1
ATOM 747 C CA . HIS A 1 91 ? 8.502 25.133 12.785 1.00 67.69 91 HIS A CA 1
ATOM 748 C C . HIS A 1 91 ? 8.607 23.776 13.489 1.00 67.69 91 HIS A C 1
ATOM 750 O O . HIS A 1 91 ? 9.533 23.515 14.263 1.00 67.69 91 HIS A O 1
ATOM 756 N N . ARG A 1 92 ? 7.617 22.913 13.245 1.00 64.06 92 ARG A N 1
ATOM 757 C CA . ARG A 1 92 ? 7.619 21.527 13.713 1.00 64.06 92 ARG A CA 1
ATOM 758 C C . ARG A 1 92 ? 8.829 20.823 13.108 1.00 64.06 92 ARG A C 1
ATOM 760 O O . ARG A 1 92 ? 8.917 20.625 11.902 1.00 64.06 92 ARG A O 1
ATOM 767 N N . LYS A 1 93 ? 9.793 20.470 13.959 1.00 59.06 93 LYS A N 1
ATOM 768 C CA . LYS A 1 93 ? 10.785 19.457 13.611 1.00 59.06 93 LYS A CA 1
ATOM 769 C C . LYS A 1 93 ? 10.012 18.157 13.506 1.00 59.06 93 LYS A C 1
ATOM 771 O O . LYS A 1 93 ? 9.650 17.597 14.538 1.00 59.06 93 LYS A O 1
ATOM 776 N N . ASP A 1 94 ? 9.757 17.692 12.294 1.00 55.28 94 ASP A N 1
ATOM 777 C CA . ASP A 1 94 ? 9.357 16.308 12.102 1.00 55.28 94 ASP A CA 1
ATOM 778 C C . ASP A 1 94 ? 10.497 15.448 12.669 1.00 55.28 94 ASP A C 1
ATOM 780 O O . ASP A 1 94 ? 11.574 15.331 12.088 1.00 55.28 94 ASP A O 1
ATOM 784 N N . ALA A 1 95 ? 10.299 14.920 13.880 1.00 52.31 95 ALA A N 1
ATOM 785 C CA . ALA A 1 95 ? 11.237 14.036 14.572 1.00 52.31 95 ALA A CA 1
ATOM 786 C C . ALA A 1 95 ? 11.295 12.641 13.926 1.00 52.31 95 ALA A C 1
ATOM 788 O O . ALA A 1 95 ? 11.899 11.708 14.458 1.00 52.31 95 ALA A O 1
ATOM 789 N N . THR A 1 96 ? 10.665 12.480 12.768 1.00 58.16 96 THR A N 1
ATOM 790 C CA . THR A 1 96 ? 10.806 11.314 11.923 1.00 58.16 96 THR A CA 1
ATOM 791 C C . THR A 1 96 ? 12.235 11.317 11.405 1.00 58.16 96 THR A C 1
ATOM 793 O O . THR A 1 96 ? 12.610 12.138 10.567 1.00 58.16 96 THR A O 1
ATOM 796 N N . ARG A 1 97 ? 13.059 10.399 11.931 1.00 61.47 97 ARG A N 1
ATOM 797 C CA . ARG A 1 97 ? 14.372 10.083 11.351 1.00 61.47 97 ARG A CA 1
ATOM 798 C C . ARG A 1 97 ? 14.196 10.029 9.831 1.00 61.47 97 ARG A C 1
ATOM 800 O O . ARG A 1 97 ? 13.201 9.434 9.401 1.00 61.47 97 ARG A O 1
ATOM 807 N N . PRO A 1 98 ? 15.090 10.632 9.024 1.00 59.91 98 PRO A N 1
ATOM 808 C CA . PRO A 1 98 ? 14.984 10.499 7.580 1.00 59.91 98 PRO A CA 1
ATOM 809 C C . PRO A 1 98 ? 14.894 9.004 7.306 1.00 59.91 98 PRO A C 1
ATOM 811 O O . PRO A 1 98 ? 15.816 8.271 7.666 1.00 59.91 98 PRO A O 1
ATOM 814 N N . LYS A 1 99 ? 13.744 8.541 6.792 1.00 62.56 99 LYS A N 1
ATOM 815 C CA . LYS A 1 99 ? 13.580 7.154 6.364 1.00 62.56 99 LYS A CA 1
ATOM 816 C C . LYS A 1 99 ? 14.710 6.943 5.372 1.00 62.56 99 LYS A C 1
ATOM 818 O O . LYS A 1 99 ? 14.660 7.474 4.261 1.00 62.56 99 LYS A O 1
ATOM 823 N N . LEU A 1 100 ? 15.772 6.265 5.812 1.00 62.06 100 LEU A N 1
ATOM 824 C CA . LEU A 1 100 ? 16.800 5.794 4.908 1.00 62.06 100 LEU A CA 1
ATOM 825 C C . LEU A 1 100 ? 16.019 5.029 3.854 1.00 62.06 100 LEU A C 1
ATOM 827 O O . LEU A 1 100 ? 15.189 4.185 4.201 1.00 62.06 100 LEU A O 1
ATOM 831 N N . ARG A 1 101 ? 16.175 5.426 2.588 1.00 59.47 101 ARG A N 1
ATOM 832 C CA . ARG A 1 101 ? 15.575 4.681 1.487 1.00 59.47 101 ARG A CA 1
ATOM 833 C C . ARG A 1 101 ? 15.990 3.239 1.722 1.00 59.47 101 ARG A C 1
ATOM 835 O O . ARG A 1 101 ? 17.190 2.978 1.766 1.00 59.47 101 ARG A O 1
ATOM 842 N N . SER A 1 102 ? 15.006 2.375 1.973 1.00 63.59 102 SER A N 1
ATOM 843 C CA . SER A 1 102 ? 15.223 0.939 2.071 1.00 63.59 102 SER A CA 1
ATOM 844 C C . SER A 1 102 ? 16.077 0.581 0.865 1.00 63.59 102 SER A C 1
ATOM 846 O O . SER A 1 102 ? 15.710 0.885 -0.276 1.00 63.59 102 SER A O 1
ATOM 848 N N . LEU A 1 103 ? 17.299 0.127 1.139 1.00 62.94 103 LEU A N 1
ATOM 849 C CA . LEU A 1 103 ? 18.161 -0.386 0.095 1.00 62.94 103 LEU A CA 1
ATOM 850 C C . LEU A 1 103 ? 17.348 -1.516 -0.515 1.00 62.94 103 LEU A C 1
ATOM 852 O O . LEU A 1 103 ? 16.894 -2.395 0.211 1.00 62.94 103 LEU A O 1
ATOM 856 N N . PHE A 1 104 ? 17.045 -1.404 -1.807 1.00 60.94 104 PHE A N 1
ATOM 857 C CA . PHE A 1 104 ? 16.386 -2.487 -2.514 1.00 60.94 104 PHE A CA 1
ATOM 858 C C . PHE A 1 104 ? 17.249 -3.722 -2.274 1.00 60.94 104 PHE A C 1
ATOM 860 O O . PHE A 1 104 ? 18.427 -3.719 -2.634 1.00 60.94 104 PHE A O 1
ATOM 867 N N . ASN A 1 105 ? 16.697 -4.719 -1.586 1.00 68.94 105 ASN A N 1
ATOM 868 C CA . ASN A 1 105 ? 17.394 -5.976 -1.394 1.00 68.94 105 ASN A CA 1
ATOM 869 C C . ASN A 1 105 ? 17.526 -6.593 -2.786 1.00 68.94 105 ASN A C 1
ATOM 871 O O . ASN A 1 105 ? 16.532 -6.935 -3.424 1.00 68.94 105 ASN A O 1
ATOM 875 N N . HIS A 1 106 ? 18.756 -6.642 -3.290 1.00 71.75 106 HIS A N 1
ATOM 876 C CA . HIS A 1 106 ? 19.081 -7.136 -4.627 1.00 71.75 106 HIS A CA 1
ATOM 877 C C . HIS A 1 106 ? 19.157 -8.670 -4.664 1.00 71.75 106 HIS A C 1
ATOM 879 O O . HIS A 1 106 ? 19.736 -9.238 -5.584 1.00 71.75 106 HIS A O 1
ATOM 885 N N . ASP A 1 107 ? 18.574 -9.347 -3.676 1.00 78.69 107 ASP A N 1
ATOM 886 C CA . ASP A 1 107 ? 18.647 -10.800 -3.512 1.00 78.69 107 ASP A CA 1
ATOM 887 C C . ASP A 1 107 ? 18.068 -11.519 -4.740 1.00 78.69 107 ASP A C 1
ATOM 889 O O . ASP A 1 107 ? 18.611 -12.518 -5.205 1.00 78.69 107 ASP A O 1
ATOM 893 N N . LEU A 1 108 ? 17.032 -10.935 -5.350 1.00 78.69 108 LEU A N 1
ATOM 894 C CA . LEU A 1 108 ? 16.389 -11.465 -6.551 1.00 78.69 108 LEU A CA 1
ATOM 895 C C . LEU A 1 108 ? 17.113 -11.099 -7.860 1.00 78.69 108 LEU A C 1
ATOM 897 O O . LEU A 1 108 ? 16.821 -11.695 -8.895 1.00 78.69 108 LEU A O 1
ATOM 901 N N . GLU A 1 109 ? 18.108 -10.197 -7.843 1.00 82.12 109 GLU A N 1
ATOM 902 C CA . GLU A 1 109 ? 18.935 -9.929 -9.036 1.00 82.12 109 GLU A CA 1
ATOM 903 C C . GLU A 1 109 ? 19.706 -11.182 -9.476 1.00 82.12 109 GLU A C 1
ATOM 905 O O . GLU A 1 109 ? 20.015 -11.323 -10.654 1.00 82.12 109 GLU A O 1
ATOM 910 N N . HIS A 1 110 ? 19.987 -12.109 -8.555 1.00 85.62 110 HIS A N 1
ATOM 911 C CA . HIS A 1 110 ? 20.692 -13.363 -8.836 1.00 85.62 110 HIS A CA 1
ATOM 912 C C . HIS A 1 110 ? 19.911 -14.316 -9.751 1.00 85.62 110 HIS A C 1
ATOM 914 O O . HIS A 1 110 ? 20.520 -15.174 -10.382 1.00 85.62 110 HIS A O 1
ATOM 920 N N . HIS A 1 111 ? 18.585 -14.179 -9.814 1.00 84.81 111 HIS A N 1
ATOM 921 C CA . HIS A 1 111 ? 17.732 -15.023 -10.651 1.00 84.81 111 HIS A CA 1
ATOM 922 C C . HIS A 1 111 ? 17.524 -14.457 -12.057 1.00 84.81 111 HIS A C 1
ATOM 924 O O . HIS A 1 111 ? 17.158 -15.202 -12.959 1.00 84.81 111 HIS A O 1
ATOM 930 N N . ILE A 1 112 ? 17.754 -13.154 -12.238 1.00 86.75 112 ILE A N 1
ATOM 931 C CA . ILE A 1 112 ? 17.529 -12.452 -13.509 1.00 86.75 112 ILE A CA 1
ATOM 932 C C . ILE A 1 112 ? 18.849 -12.204 -14.238 1.00 86.75 112 ILE A C 1
ATOM 934 O O . ILE A 1 112 ? 18.897 -12.302 -15.459 1.00 86.75 112 ILE A O 1
ATOM 938 N N . PHE A 1 113 ? 19.921 -11.900 -13.503 1.00 90.44 113 PHE A N 1
ATOM 939 C CA . PHE A 1 113 ? 21.225 -11.600 -14.082 1.00 90.44 113 PHE A CA 1
ATOM 940 C C . PHE A 1 113 ? 22.231 -12.698 -13.777 1.00 90.44 113 PHE A C 1
ATOM 942 O O . PHE A 1 113 ? 22.440 -13.087 -12.622 1.00 90.44 113 PHE A O 1
ATOM 949 N N . THR A 1 114 ? 22.954 -13.110 -14.809 1.00 92.69 114 THR A N 1
ATOM 950 C CA . THR A 1 114 ? 24.156 -13.924 -14.644 1.00 92.69 114 THR A CA 1
ATOM 951 C C . THR A 1 114 ? 25.250 -13.130 -13.912 1.00 92.69 114 THR A C 1
ATOM 953 O O . THR A 1 114 ? 25.257 -11.893 -13.932 1.00 92.69 114 THR A O 1
ATOM 956 N N . PRO A 1 115 ? 26.225 -13.800 -13.268 1.00 91.31 115 PRO A N 1
ATOM 957 C CA . PRO A 1 115 ? 27.333 -13.118 -12.600 1.00 91.31 115 PRO A CA 1
ATOM 958 C C . PRO A 1 115 ? 28.053 -12.113 -13.506 1.00 91.31 115 PRO A C 1
ATOM 960 O O . PRO A 1 115 ? 28.286 -10.983 -13.088 1.00 91.31 115 PRO A O 1
ATOM 963 N N . VAL A 1 116 ? 28.292 -12.496 -14.763 1.00 92.94 116 VAL A N 1
ATOM 964 C CA . VAL A 1 116 ? 28.961 -11.670 -15.777 1.00 92.94 116 VAL A CA 1
ATOM 965 C C . VAL A 1 116 ? 28.160 -10.404 -16.089 1.00 92.94 116 VAL A C 1
ATOM 967 O O . VAL A 1 116 ? 28.715 -9.308 -16.137 1.00 92.94 116 VAL A O 1
ATOM 970 N N . GLU A 1 117 ? 26.842 -10.518 -16.246 1.00 89.88 117 GLU A N 1
ATOM 971 C CA . GLU A 1 117 ? 25.970 -9.368 -16.518 1.00 89.88 117 GLU A CA 1
ATOM 972 C C . GLU A 1 117 ? 25.897 -8.401 -15.336 1.00 89.88 117 GLU A C 1
ATOM 974 O O . GLU A 1 117 ? 25.760 -7.193 -15.530 1.00 89.88 117 GLU A O 1
ATOM 979 N N . ARG A 1 118 ? 26.030 -8.889 -14.099 1.00 89.31 118 ARG A N 1
ATOM 980 C CA . ARG A 1 118 ? 26.065 -8.008 -12.921 1.00 89.31 118 ARG A CA 1
ATOM 981 C C . ARG A 1 118 ? 27.345 -7.197 -12.824 1.00 89.31 118 ARG A C 1
ATOM 983 O O . ARG A 1 118 ? 27.298 -6.086 -12.290 1.00 89.31 118 ARG A O 1
ATOM 990 N N . ASP A 1 119 ? 28.448 -7.729 -13.324 1.00 90.88 119 ASP A N 1
ATOM 991 C CA . ASP A 1 119 ? 29.716 -7.008 -13.358 1.00 90.88 119 ASP A CA 1
ATOM 992 C C . ASP A 1 119 ? 29.750 -6.024 -14.537 1.00 90.88 119 ASP A C 1
ATOM 994 O O . ASP A 1 119 ? 30.235 -4.901 -14.398 1.00 90.88 119 ASP A O 1
ATOM 998 N N . LEU A 1 120 ? 29.150 -6.400 -15.672 1.00 94.62 120 LEU A N 1
ATOM 999 C CA . LEU A 1 120 ? 29.111 -5.587 -16.890 1.00 94.62 120 LEU A CA 1
ATOM 1000 C C . LEU A 1 120 ? 28.075 -4.447 -16.832 1.00 94.62 120 LEU A C 1
ATOM 1002 O O . LEU A 1 120 ? 28.326 -3.333 -17.298 1.00 94.62 120 LEU A O 1
ATOM 1006 N N . VAL A 1 121 ? 26.886 -4.705 -16.282 1.00 91.25 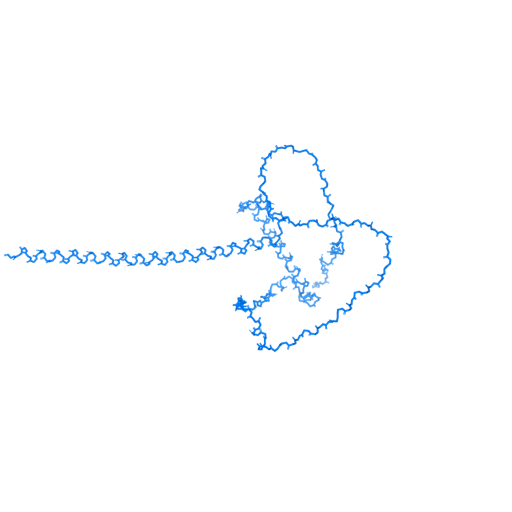121 VAL A N 1
ATOM 1007 C CA . VAL A 1 121 ? 25.769 -3.752 -16.279 1.00 91.25 121 VAL A CA 1
ATOM 1008 C C . VAL A 1 121 ? 25.767 -2.950 -14.985 1.00 91.25 121 VAL A C 1
ATOM 1010 O O . VAL A 1 121 ? 25.692 -3.496 -13.886 1.00 91.25 121 VAL A O 1
ATOM 1013 N N . SER A 1 122 ? 25.771 -1.622 -15.095 1.00 91.81 122 SER A N 1
ATOM 1014 C CA . SER A 1 122 ? 25.747 -0.743 -13.925 1.00 91.81 122 SER A CA 1
ATOM 1015 C C . SER A 1 122 ? 24.478 -0.927 -13.080 1.00 91.81 122 SER A C 1
ATOM 1017 O O . SER A 1 122 ? 23.380 -1.123 -13.605 1.00 91.81 122 SER A O 1
ATOM 1019 N N . LYS A 1 123 ? 24.610 -0.798 -11.750 1.00 84.69 123 LYS A N 1
ATOM 1020 C CA . LYS A 1 123 ? 23.492 -0.952 -10.795 1.00 84.69 123 LYS A CA 1
ATOM 1021 C C . LYS A 1 123 ? 22.212 -0.185 -11.191 1.00 84.69 123 LYS A C 1
ATOM 1023 O O . LYS A 1 123 ? 21.136 -0.771 -11.108 1.00 84.69 123 LYS A O 1
ATOM 1028 N N . PRO A 1 124 ? 22.269 1.084 -11.657 1.00 87.44 124 PRO A N 1
ATOM 1029 C CA . PRO A 1 124 ? 21.063 1.806 -12.072 1.00 87.44 124 PRO A CA 1
ATOM 1030 C C . PRO A 1 124 ? 20.346 1.169 -13.269 1.00 87.44 124 PRO A C 1
ATOM 1032 O O . PRO A 1 124 ? 19.120 1.163 -13.302 1.00 87.44 124 PRO A O 1
ATOM 1035 N N . LYS A 1 125 ? 21.097 0.618 -14.233 1.00 89.44 125 LYS A N 1
ATOM 1036 C CA . LYS A 1 125 ? 20.530 -0.056 -15.409 1.00 89.44 125 LYS A CA 1
ATOM 1037 C C . LYS A 1 125 ? 19.911 -1.400 -15.037 1.00 89.44 125 LYS A C 1
ATOM 1039 O O . LYS A 1 125 ? 18.790 -1.677 -15.451 1.00 89.44 125 LYS A O 1
ATOM 1044 N N . ARG A 1 126 ? 20.592 -2.186 -14.194 1.00 90.81 126 ARG A N 1
ATOM 1045 C CA . ARG A 1 126 ? 20.054 -3.460 -13.686 1.00 90.81 126 ARG A CA 1
ATOM 1046 C C . ARG A 1 126 ? 18.735 -3.274 -12.962 1.00 90.81 126 ARG A C 1
ATOM 1048 O O . ARG A 1 126 ? 17.801 -4.020 -13.213 1.00 90.81 126 ARG A O 1
ATOM 1055 N N . ARG A 1 127 ? 18.621 -2.221 -12.149 1.00 87.56 127 ARG A N 1
ATOM 1056 C CA . ARG A 1 127 ? 17.361 -1.880 -11.482 1.00 87.56 127 ARG A CA 1
ATOM 1057 C C . ARG A 1 127 ? 16.214 -1.657 -12.472 1.00 87.56 127 ARG A C 1
ATOM 1059 O O . ARG A 1 127 ? 15.102 -2.077 -12.186 1.00 87.56 127 ARG A O 1
ATOM 1066 N N . GLY A 1 128 ? 16.471 -0.999 -13.603 1.00 89.44 128 GLY A N 1
ATOM 1067 C CA . GLY A 1 128 ? 15.458 -0.795 -14.642 1.00 89.44 128 GLY A CA 1
ATOM 1068 C C . GLY A 1 128 ? 14.984 -2.117 -15.243 1.00 89.44 128 GLY A C 1
ATOM 1069 O O . GLY A 1 128 ? 13.790 -2.379 -15.266 1.00 89.44 128 GLY A O 1
ATOM 1070 N N . ILE A 1 129 ? 15.925 -2.974 -15.642 1.00 89.94 129 ILE A N 1
ATOM 1071 C CA . ILE A 1 129 ? 15.624 -4.297 -16.213 1.00 89.94 129 ILE A CA 1
ATOM 1072 C C . ILE A 1 129 ? 14.888 -5.183 -15.198 1.00 89.94 129 ILE A C 1
ATOM 1074 O O . ILE A 1 129 ? 13.905 -5.827 -15.542 1.00 89.94 129 ILE A O 1
ATOM 1078 N N . TYR A 1 130 ? 15.322 -5.170 -13.937 1.00 89.25 130 TYR A N 1
ATOM 1079 C CA . TYR A 1 130 ? 14.671 -5.895 -12.848 1.00 89.25 130 TYR A CA 1
ATOM 1080 C C . TYR A 1 130 ? 13.205 -5.478 -12.679 1.00 89.25 130 TYR A C 1
ATOM 1082 O O . TYR A 1 130 ? 12.330 -6.333 -12.603 1.00 89.25 130 TYR A O 1
ATOM 1090 N N . ILE A 1 131 ? 12.930 -4.168 -12.653 1.00 88.62 131 ILE A N 1
ATOM 1091 C CA . ILE A 1 131 ? 11.562 -3.649 -12.528 1.00 88.62 131 ILE A CA 1
ATOM 1092 C C . ILE A 1 131 ? 10.715 -4.068 -13.732 1.00 88.62 131 ILE A C 1
ATOM 1094 O O . ILE A 1 131 ? 9.632 -4.598 -13.526 1.00 88.62 131 ILE A O 1
ATOM 1098 N N . LEU A 1 132 ? 11.226 -3.912 -14.956 1.00 89.88 132 LEU A N 1
ATOM 1099 C CA . LEU A 1 132 ? 10.504 -4.305 -16.170 1.00 89.88 132 LEU A CA 1
ATOM 1100 C C . LEU A 1 132 ? 10.182 -5.805 -16.193 1.00 89.88 132 LEU A C 1
ATOM 1102 O O . LEU A 1 132 ? 9.074 -6.189 -16.542 1.00 89.88 132 LEU A O 1
ATOM 1106 N N . SER A 1 133 ? 11.128 -6.652 -15.777 1.00 89.31 133 SER A N 1
ATOM 1107 C CA . SER A 1 133 ? 10.907 -8.098 -15.686 1.00 89.31 133 SER A CA 1
ATOM 1108 C C . SER A 1 133 ? 9.834 -8.458 -14.653 1.00 89.31 133 SER A C 1
ATOM 1110 O O . SER A 1 133 ? 9.051 -9.377 -14.887 1.00 89.31 133 SER A O 1
ATOM 1112 N N . LEU A 1 134 ? 9.781 -7.745 -13.522 1.00 88.62 134 LEU A N 1
ATOM 1113 C CA . LEU A 1 134 ? 8.718 -7.925 -12.534 1.00 88.62 134 LEU A CA 1
ATOM 1114 C C . LEU A 1 134 ? 7.362 -7.455 -13.061 1.00 88.62 134 LEU A C 1
ATOM 1116 O O . LEU A 1 134 ? 6.375 -8.154 -12.860 1.00 88.62 134 LEU A O 1
ATOM 1120 N N . GLU A 1 135 ? 7.314 -6.294 -13.716 1.00 89.38 135 GLU A N 1
ATOM 1121 C CA . GLU A 1 135 ? 6.094 -5.750 -14.324 1.00 89.38 135 GLU A CA 1
ATOM 1122 C C . GLU A 1 135 ? 5.535 -6.729 -15.364 1.00 89.38 135 GLU A C 1
ATOM 1124 O O . GLU A 1 135 ? 4.380 -7.129 -15.261 1.00 89.38 135 GLU A O 1
ATOM 1129 N N . GLU A 1 136 ? 6.380 -7.240 -16.262 1.00 92.69 136 GLU A N 1
ATOM 1130 C CA . GLU A 1 136 ? 5.977 -8.239 -17.254 1.00 92.69 136 GLU A CA 1
ATOM 1131 C C . GLU A 1 136 ? 5.468 -9.535 -16.602 1.00 92.69 136 GLU A C 1
ATOM 1133 O O . GLU A 1 136 ? 4.484 -10.123 -17.050 1.00 92.69 136 GLU A O 1
ATOM 1138 N N . HIS A 1 137 ? 6.117 -10.006 -15.533 1.00 91.62 137 HIS A N 1
ATOM 1139 C CA . HIS A 1 137 ? 5.661 -11.206 -14.833 1.00 91.62 137 HIS A CA 1
ATOM 1140 C C . HIS A 1 137 ? 4.292 -11.002 -14.170 1.00 91.62 137 HIS A C 1
ATOM 1142 O O . HIS A 1 137 ? 3.441 -11.889 -14.249 1.00 91.62 137 HIS A O 1
ATOM 1148 N N . ILE A 1 138 ? 4.069 -9.837 -13.557 1.00 90.06 138 ILE A N 1
ATOM 1149 C CA . ILE A 1 138 ? 2.775 -9.458 -12.978 1.00 90.06 138 ILE A CA 1
ATOM 1150 C C . ILE A 1 138 ? 1.704 -9.400 -14.070 1.00 90.06 138 ILE A C 1
ATOM 1152 O O . ILE A 1 138 ? 0.621 -9.948 -13.878 1.00 90.06 138 ILE A O 1
ATOM 1156 N N . ASP A 1 139 ? 2.013 -8.816 -15.227 1.00 90.06 139 ASP A N 1
ATOM 1157 C CA . ASP A 1 139 ? 1.079 -8.739 -16.354 1.00 90.06 139 ASP A CA 1
ATOM 1158 C C . ASP A 1 139 ? 0.691 -10.133 -16.870 1.00 90.06 139 ASP A C 1
ATOM 1160 O O . ASP A 1 139 ? -0.485 -10.392 -17.129 1.00 90.06 139 ASP A O 1
ATOM 1164 N N . ARG A 1 140 ? 1.642 -11.076 -16.942 1.00 93.69 140 ARG A N 1
ATOM 1165 C CA . ARG A 1 140 ? 1.341 -12.478 -17.294 1.00 93.69 140 ARG A CA 1
ATOM 1166 C C . ARG A 1 140 ? 0.444 -13.156 -16.260 1.00 93.69 140 ARG A C 1
ATOM 1168 O O . ARG A 1 140 ? -0.470 -13.877 -16.647 1.00 93.69 140 ARG A O 1
ATOM 1175 N N . LEU A 1 141 ? 0.694 -12.945 -14.966 1.00 91.94 141 LEU A N 1
ATOM 1176 C CA . LEU A 1 141 ? -0.161 -13.488 -13.904 1.00 91.94 141 LEU A CA 1
ATOM 1177 C C . LEU A 1 141 ? -1.576 -12.908 -13.982 1.00 91.94 141 LEU A C 1
ATOM 1179 O O . LEU A 1 141 ? -2.542 -13.648 -13.821 1.00 91.94 141 LEU A O 1
ATOM 1183 N N . HIS A 1 142 ? -1.711 -11.612 -14.267 1.00 86.06 142 HIS A N 1
ATOM 1184 C CA . HIS A 1 142 ? -3.018 -10.997 -14.485 1.00 86.06 142 HIS A CA 1
ATOM 1185 C C . HIS A 1 142 ? -3.742 -11.604 -15.689 1.00 86.06 142 HIS A C 1
ATOM 1187 O O . HIS A 1 142 ? -4.917 -11.927 -15.561 1.00 86.06 142 HIS A O 1
ATOM 1193 N N . ALA A 1 143 ? -3.049 -11.836 -16.806 1.00 88.31 143 ALA A N 1
ATOM 1194 C CA . ALA A 1 143 ? -3.643 -12.488 -17.974 1.00 88.31 143 ALA A CA 1
ATOM 1195 C C . ALA A 1 143 ? -4.111 -13.924 -17.668 1.00 88.31 143 ALA A C 1
ATOM 1197 O O . ALA A 1 143 ? -5.201 -14.317 -18.069 1.00 88.31 143 ALA A O 1
ATOM 1198 N N . GLN A 1 144 ? -3.325 -14.694 -16.907 1.00 91.88 144 GLN A N 1
ATOM 1199 C CA . GLN A 1 144 ? -3.713 -16.044 -16.469 1.00 91.88 144 GLN A CA 1
ATOM 1200 C C . GLN A 1 144 ? -4.932 -16.028 -15.538 1.00 91.88 144 GLN A C 1
ATOM 1202 O O . GLN A 1 144 ? -5.789 -16.904 -15.617 1.00 91.88 144 GLN A O 1
ATOM 1207 N N . LEU A 1 145 ? -5.011 -15.041 -14.641 1.00 87.88 145 LEU A N 1
ATOM 1208 C CA . LEU A 1 145 ? -6.162 -14.875 -13.755 1.00 87.88 145 LEU A CA 1
ATOM 1209 C C . LEU A 1 145 ? -7.419 -14.477 -14.531 1.00 87.88 145 LEU A C 1
ATOM 1211 O O . LEU A 1 145 ? -8.490 -15.004 -14.236 1.00 87.88 145 LEU A O 1
ATOM 1215 N N . GLU A 1 146 ? -7.283 -13.600 -15.525 1.00 84.50 146 GLU A N 1
ATOM 1216 C CA . GLU A 1 146 ? -8.368 -13.211 -16.429 1.00 84.50 146 GLU A CA 1
ATOM 1217 C C . GLU A 1 146 ? -8.885 -14.413 -17.233 1.00 84.50 146 GLU A C 1
ATOM 1219 O O . GLU A 1 146 ? -10.090 -14.610 -17.315 1.00 84.50 146 GLU A O 1
ATOM 1224 N N . GLU A 1 147 ? -7.995 -15.280 -17.730 1.00 87.94 147 GLU A N 1
ATOM 1225 C CA . GLU A 1 147 ? -8.375 -16.517 -18.433 1.00 87.94 147 GLU A CA 1
ATOM 1226 C C . GLU A 1 147 ? -9.100 -17.527 -17.526 1.00 87.94 147 GLU A C 1
ATOM 1228 O O . GLU A 1 147 ? -9.923 -18.312 -17.991 1.00 87.94 147 GLU A O 1
ATOM 1233 N N . SER A 1 148 ? -8.813 -17.515 -16.222 1.00 88.25 148 SER A N 1
ATOM 1234 C CA . SER A 1 148 ? -9.410 -18.454 -15.266 1.00 88.25 148 SER A CA 1
ATOM 1235 C C . SER A 1 148 ? -10.837 -18.102 -14.820 1.00 88.25 148 SER A C 1
ATOM 1237 O O . SER A 1 148 ? -11.393 -18.840 -14.008 1.00 88.25 148 SER A O 1
ATOM 1239 N N . ASP A 1 149 ? -11.415 -16.982 -15.280 1.00 78.19 149 ASP A N 1
ATOM 1240 C CA . ASP A 1 149 ? -12.730 -16.433 -14.872 1.00 78.19 149 ASP A CA 1
ATOM 1241 C C . ASP A 1 149 ? -12.930 -16.277 -13.344 1.00 78.19 149 ASP A C 1
ATOM 1243 O O . ASP A 1 149 ? -14.001 -15.912 -12.862 1.00 78.19 149 ASP A O 1
ATOM 1247 N N . HIS A 1 150 ? -11.888 -16.500 -12.539 1.00 76.00 150 HIS A N 1
ATOM 1248 C CA . HIS A 1 150 ? -11.913 -16.361 -11.083 1.00 76.00 150 HIS A CA 1
ATOM 1249 C C . HIS A 1 150 ? -11.675 -14.919 -10.615 1.00 76.00 150 HIS A C 1
ATOM 1251 O O . HIS A 1 150 ? -11.621 -14.660 -9.410 1.00 76.00 150 HIS A O 1
ATOM 1257 N N . TRP A 1 151 ? -11.515 -13.977 -11.547 1.00 74.62 151 TRP A N 1
ATOM 1258 C CA . TRP A 1 151 ? -11.179 -12.589 -11.258 1.00 74.62 151 TRP A CA 1
ATOM 1259 C C . TRP A 1 151 ? -12.287 -11.628 -11.705 1.00 74.62 151 TRP A C 1
ATOM 1261 O O . TRP A 1 151 ? -12.244 -11.044 -12.784 1.00 74.62 151 TRP A O 1
ATOM 1271 N N . GLU A 1 152 ? -13.269 -11.404 -10.830 1.00 71.12 152 GLU A N 1
ATOM 1272 C CA . GLU A 1 152 ? -14.321 -10.393 -11.009 1.00 71.12 152 GLU A CA 1
ATOM 1273 C C . GLU A 1 152 ? -13.811 -8.982 -10.666 1.00 71.12 152 GLU A C 1
ATOM 1275 O O . GLU A 1 152 ? -14.322 -8.312 -9.765 1.00 71.12 152 GLU A O 1
ATOM 1280 N N . TYR A 1 153 ? -12.763 -8.502 -11.335 1.00 71.50 153 TYR A N 1
ATOM 1281 C CA . TYR A 1 153 ? -12.389 -7.097 -11.184 1.00 71.50 153 TYR A CA 1
ATOM 1282 C C . TYR A 1 153 ? -13.106 -6.262 -12.249 1.00 71.50 153 TYR A C 1
ATOM 1284 O O . TYR A 1 153 ? -12.936 -6.531 -13.438 1.00 71.50 153 TYR A O 1
ATOM 1292 N N . PRO A 1 154 ? -13.872 -5.216 -11.881 1.00 79.62 154 PRO A N 1
ATOM 1293 C CA . PRO A 1 154 ? -14.577 -4.386 -12.849 1.00 79.62 154 PRO A CA 1
ATOM 1294 C C . PRO A 1 154 ? -13.582 -3.524 -13.639 1.00 79.62 154 PRO A C 1
ATOM 1296 O O . PRO A 1 154 ? -13.294 -2.374 -13.302 1.00 79.62 154 PRO A O 1
ATOM 1299 N N . VAL A 1 155 ? -13.038 -4.077 -14.725 1.00 77.94 155 VAL A N 1
ATOM 1300 C CA . VAL A 1 155 ? -12.093 -3.391 -15.624 1.00 77.94 155 VAL A CA 1
ATOM 1301 C C . VAL A 1 155 ? -12.699 -2.093 -16.167 1.00 77.94 155 VAL A C 1
ATOM 1303 O O . VAL A 1 155 ? -11.999 -1.091 -16.329 1.00 77.94 155 VAL A O 1
ATOM 1306 N N . HIS A 1 156 ? -14.018 -2.072 -16.378 1.00 82.81 156 HIS A N 1
ATOM 1307 C CA . HIS A 1 156 ? -14.758 -0.878 -16.786 1.00 82.81 156 HIS A CA 1
ATOM 1308 C C . HIS A 1 156 ? -14.622 0.279 -15.785 1.00 82.81 156 HIS A C 1
ATOM 1310 O O . HIS A 1 156 ? -14.472 1.429 -16.204 1.00 82.81 156 HIS A O 1
ATOM 1316 N N . ASP A 1 157 ? -14.569 -0.011 -14.485 1.00 85.38 157 ASP A N 1
ATOM 1317 C CA . ASP A 1 157 ? -14.410 1.015 -13.454 1.00 85.38 157 ASP A CA 1
ATOM 1318 C C . ASP A 1 157 ? -12.977 1.555 -13.421 1.00 85.38 157 ASP A C 1
ATOM 1320 O O . ASP A 1 157 ? -12.770 2.755 -13.234 1.00 85.38 157 ASP A O 1
ATOM 1324 N N . LEU A 1 158 ? -11.976 0.705 -13.688 1.00 82.25 158 LEU A N 1
ATOM 1325 C CA . LEU A 1 158 ? -10.570 1.117 -13.808 1.00 82.25 158 LEU A CA 1
ATOM 1326 C C . LEU A 1 158 ? -10.324 2.050 -14.990 1.00 82.25 158 LEU A C 1
ATOM 1328 O O . LEU A 1 158 ? -9.507 2.968 -14.874 1.00 82.25 158 LEU A O 1
ATOM 1332 N N . GLN A 1 159 ? -11.025 1.856 -16.112 1.00 85.56 159 GLN A N 1
ATOM 1333 C CA . GLN A 1 159 ? -10.861 2.717 -17.291 1.00 85.56 159 GLN A CA 1
ATOM 1334 C C . GLN A 1 159 ? -11.148 4.186 -16.973 1.00 85.56 159 GLN A C 1
ATOM 1336 O O . GLN A 1 159 ? -10.482 5.065 -17.517 1.00 85.56 159 GLN A O 1
ATOM 1341 N N . LYS A 1 160 ? -12.048 4.471 -16.022 1.00 88.06 160 LYS A N 1
ATOM 1342 C CA . LYS A 1 160 ? -12.320 5.837 -15.549 1.00 88.06 160 LYS A CA 1
ATOM 1343 C C . LYS A 1 160 ? -11.087 6.526 -14.958 1.00 88.06 160 LYS A C 1
ATOM 1345 O O . LYS A 1 160 ? -10.988 7.752 -14.990 1.00 88.06 160 LYS A O 1
ATOM 1350 N N . TYR A 1 161 ? -10.158 5.751 -14.405 1.00 84.88 161 TYR A N 1
ATOM 1351 C CA . TYR A 1 161 ? -8.945 6.259 -13.770 1.00 84.88 161 TYR A CA 1
ATOM 1352 C C . TYR A 1 161 ? -7.725 6.231 -14.703 1.00 84.88 161 TYR A C 1
ATOM 1354 O O . TYR A 1 161 ? -6.658 6.742 -14.342 1.00 84.88 161 TYR A O 1
ATOM 1362 N N . LYS A 1 162 ? -7.868 5.695 -15.923 1.00 88.75 162 LYS A N 1
ATOM 1363 C CA . LYS A 1 162 ? -6.809 5.708 -16.936 1.00 88.75 162 LYS A CA 1
ATOM 1364 C C . LYS A 1 162 ? -6.490 7.153 -17.333 1.00 88.75 162 LYS A C 1
ATOM 1366 O O . LYS A 1 162 ? -7.369 7.926 -17.692 1.00 88.75 162 LYS A O 1
ATOM 1371 N N . GLY A 1 163 ? -5.214 7.528 -17.254 1.00 90.12 163 GLY A N 1
ATOM 1372 C CA . GLY A 1 163 ? -4.749 8.885 -17.571 1.00 90.12 163 GLY A CA 1
ATOM 1373 C C . GLY A 1 163 ? -4.790 9.876 -16.403 1.00 90.12 163 GLY A C 1
ATOM 1374 O O . GLY A 1 163 ? -4.325 11.007 -16.556 1.00 90.12 163 GLY A O 1
ATOM 1375 N N . ILE A 1 164 ? -5.266 9.477 -15.217 1.00 93.06 164 ILE A N 1
ATOM 1376 C CA . ILE A 1 164 ? -5.109 10.313 -14.022 1.00 93.06 164 ILE A CA 1
ATOM 1377 C C . ILE A 1 164 ? -3.622 10.437 -13.690 1.00 93.06 164 ILE A C 1
ATOM 1379 O O . ILE A 1 164 ? -2.873 9.461 -13.640 1.00 93.06 164 ILE A O 1
ATOM 1383 N N . HIS A 1 165 ? -3.192 11.669 -13.424 1.00 93.62 165 HIS A N 1
ATOM 1384 C CA . HIS A 1 165 ? -1.811 11.942 -13.070 1.00 93.62 165 HIS A CA 1
ATOM 1385 C C . HIS A 1 165 ? -1.421 11.234 -11.762 1.00 93.62 165 HIS A C 1
ATOM 1387 O O . HIS A 1 165 ? -2.087 11.368 -10.734 1.00 93.62 165 HIS A O 1
ATOM 1393 N N . MET A 1 166 ? -0.280 10.542 -11.772 1.00 90.69 166 MET A N 1
ATOM 1394 C CA . MET A 1 166 ? 0.224 9.752 -10.641 1.00 90.69 166 MET A CA 1
ATOM 1395 C C . MET A 1 166 ? 0.299 10.549 -9.325 1.00 90.69 166 MET A C 1
ATOM 1397 O O . MET A 1 166 ? 0.025 10.015 -8.254 1.00 90.69 166 MET A O 1
ATOM 1401 N N . GLN A 1 167 ? 0.641 11.843 -9.375 1.00 91.56 167 GLN A N 1
ATOM 1402 C CA . GLN A 1 167 ? 0.671 12.690 -8.172 1.00 91.56 167 GLN A CA 1
ATOM 1403 C C . GLN A 1 167 ? -0.716 12.857 -7.539 1.00 91.56 167 GLN A C 1
ATOM 1405 O O . GLN A 1 167 ? -0.828 12.893 -6.315 1.00 91.56 167 GLN A O 1
ATOM 1410 N N . THR A 1 168 ? -1.763 12.928 -8.360 1.00 95.12 168 THR A N 1
ATOM 1411 C CA . THR A 1 168 ? -3.149 13.035 -7.899 1.00 95.12 168 THR A CA 1
ATOM 1412 C C . THR A 1 168 ? -3.556 11.751 -7.189 1.00 95.12 168 THR A C 1
ATOM 1414 O O . THR A 1 168 ? -4.023 11.811 -6.053 1.00 95.12 168 THR A O 1
ATOM 1417 N N . ILE A 1 169 ? -3.261 10.594 -7.791 1.00 95.19 169 ILE A N 1
ATOM 1418 C CA . ILE A 1 169 ? -3.515 9.277 -7.188 1.00 95.19 169 ILE A CA 1
ATOM 1419 C C . ILE A 1 169 ? -2.794 9.162 -5.840 1.00 95.19 169 ILE A C 1
ATOM 1421 O O . ILE A 1 169 ? -3.407 8.812 -4.836 1.00 95.19 169 ILE A O 1
ATOM 1425 N N . LYS A 1 170 ? -1.513 9.545 -5.782 1.00 92.75 170 LYS A N 1
ATOM 1426 C CA . LYS A 1 170 ? -0.735 9.554 -4.533 1.00 92.75 170 LYS A CA 1
ATOM 1427 C C . LYS A 1 170 ? -1.354 10.447 -3.461 1.00 92.75 170 LYS A C 1
ATOM 1429 O O . LYS A 1 170 ? -1.390 10.049 -2.302 1.00 92.75 170 LYS A O 1
ATOM 1434 N N . SER A 1 171 ? -1.836 11.634 -3.831 1.00 95.25 171 SER A N 1
ATOM 1435 C CA . SER A 1 171 ? -2.489 12.535 -2.875 1.00 95.25 171 SER A CA 1
ATOM 1436 C C . SER A 1 171 ? -3.799 11.955 -2.335 1.00 95.25 171 SER A C 1
ATOM 1438 O O . SER A 1 171 ? -4.029 12.010 -1.133 1.00 95.25 171 SER A O 1
ATOM 1440 N N . MET A 1 172 ? -4.605 11.320 -3.192 1.00 96.25 172 MET A N 1
ATOM 1441 C CA . MET A 1 172 ? -5.842 10.648 -2.786 1.00 96.25 172 MET A CA 1
ATOM 1442 C C . MET A 1 172 ? -5.555 9.464 -1.859 1.00 96.25 172 MET A C 1
ATOM 1444 O O . MET A 1 172 ? -6.182 9.345 -0.810 1.00 96.25 172 MET A O 1
ATOM 1448 N N . LEU A 1 173 ? -4.567 8.630 -2.202 1.00 96.50 173 LEU A N 1
ATOM 1449 C CA . LEU A 1 173 ? -4.128 7.507 -1.369 1.00 96.50 173 LEU A CA 1
ATOM 1450 C C . LEU A 1 173 ? -3.630 7.969 0.002 1.00 96.50 173 LEU A C 1
ATOM 1452 O O . LEU A 1 173 ? -4.001 7.374 1.007 1.00 96.50 173 LEU A O 1
ATOM 1456 N N . ALA A 1 174 ? -2.845 9.048 0.058 1.00 94.38 174 ALA A N 1
ATOM 1457 C CA . ALA A 1 174 ? -2.377 9.606 1.324 1.00 94.38 174 ALA A CA 1
ATOM 1458 C C . ALA A 1 174 ? -3.547 10.077 2.204 1.00 94.38 174 ALA A C 1
ATOM 1460 O O . ALA A 1 174 ? -3.568 9.793 3.401 1.00 94.38 174 ALA A O 1
ATOM 1461 N N . THR A 1 175 ? -4.547 10.746 1.619 1.00 96.50 175 THR A N 1
ATOM 1462 C CA . THR A 1 175 ? -5.764 11.136 2.346 1.00 96.50 175 THR A CA 1
ATOM 1463 C C . THR A 1 175 ? -6.515 9.911 2.868 1.00 96.50 175 THR A C 1
ATOM 1465 O O . THR A 1 175 ? -6.864 9.865 4.047 1.00 96.50 175 THR A O 1
ATOM 1468 N N . LEU A 1 176 ? -6.699 8.884 2.033 1.00 97.62 176 LEU A N 1
ATOM 1469 C CA . LEU A 1 176 ? -7.368 7.640 2.426 1.00 97.62 176 LEU A CA 1
ATOM 1470 C C . LEU A 1 176 ? -6.627 6.896 3.543 1.00 97.62 176 LEU A C 1
ATOM 1472 O O . LEU A 1 176 ? -7.265 6.358 4.446 1.00 97.62 176 LEU A O 1
ATOM 1476 N N . GLU A 1 177 ? -5.295 6.873 3.519 1.00 96.75 177 GLU A N 1
ATOM 1477 C CA . GLU A 1 177 ? -4.478 6.246 4.563 1.00 96.75 177 GLU A CA 1
ATOM 1478 C C . GLU A 1 177 ? -4.645 6.959 5.914 1.00 96.75 177 GLU A C 1
ATOM 1480 O O . GLU A 1 177 ? -4.817 6.309 6.954 1.00 96.75 177 GLU A O 1
ATOM 1485 N N . VAL A 1 178 ? -4.651 8.296 5.900 1.00 96.88 178 VAL A N 1
ATOM 1486 C CA . VAL A 1 178 ? -4.885 9.118 7.096 1.00 96.88 178 VAL A CA 1
ATOM 1487 C C . VAL A 1 178 ? -6.290 8.879 7.643 1.00 96.88 178 VAL A C 1
ATOM 1489 O O . VAL A 1 178 ? -6.444 8.592 8.832 1.00 96.88 178 VAL A O 1
ATOM 1492 N N . GLU A 1 179 ? -7.312 8.932 6.789 1.00 97.56 179 GLU A N 1
ATOM 1493 C CA . GLU A 1 179 ? -8.693 8.671 7.198 1.00 97.56 179 GLU A CA 1
ATOM 1494 C C . GLU A 1 179 ? -8.878 7.247 7.728 1.00 97.56 179 GLU A C 1
ATOM 1496 O O . GLU A 1 179 ? -9.527 7.045 8.755 1.00 97.56 179 GLU A O 1
ATOM 1501 N N . GLY A 1 180 ? -8.283 6.254 7.066 1.00 97.62 180 GLY A N 1
ATOM 1502 C CA . GLY A 1 180 ? -8.316 4.863 7.505 1.00 97.62 180 GLY A CA 1
ATOM 1503 C C . GLY A 1 180 ? -7.677 4.682 8.881 1.00 97.62 180 GLY A C 1
ATOM 1504 O O . GLY A 1 180 ? -8.236 3.998 9.739 1.00 97.62 180 GLY A O 1
ATOM 1505 N N . SER A 1 181 ? -6.543 5.339 9.127 1.00 95.69 181 SER A N 1
ATOM 1506 C CA . SER A 1 181 ? -5.861 5.322 10.428 1.00 95.69 181 SER A CA 1
ATOM 1507 C C . SER A 1 181 ? -6.699 5.986 11.522 1.00 95.69 181 SER A C 1
ATOM 1509 O O . SER A 1 181 ? -6.831 5.440 12.619 1.00 95.69 181 SER A O 1
ATOM 1511 N N . LEU A 1 182 ? -7.333 7.119 11.208 1.00 96.69 182 LEU A N 1
ATOM 1512 C CA . LEU A 1 182 ? -8.231 7.819 12.127 1.00 96.69 182 LEU A CA 1
ATOM 1513 C C . LEU A 1 182 ? -9.438 6.952 12.505 1.00 96.69 182 LEU A C 1
ATOM 1515 O O . LEU A 1 182 ? -9.746 6.802 13.688 1.00 96.69 182 LEU A O 1
ATOM 1519 N N . ARG A 1 183 ? -10.092 6.327 11.517 1.00 97.69 183 ARG A N 1
ATOM 1520 C CA . ARG A 1 183 ? -11.237 5.431 11.755 1.00 97.69 183 ARG A CA 1
ATOM 1521 C C . ARG A 1 183 ? -10.844 4.234 12.618 1.00 97.69 183 ARG A C 1
ATOM 1523 O O . ARG A 1 183 ? -11.564 3.911 13.558 1.00 97.69 183 ARG A O 1
ATOM 1530 N N . LYS A 1 184 ? -9.684 3.616 12.364 1.00 97.50 184 LYS A N 1
ATOM 1531 C CA . LYS A 1 184 ? -9.158 2.514 13.192 1.00 97.50 184 LYS A CA 1
ATOM 1532 C C . LYS A 1 184 ? -8.936 2.942 14.643 1.00 97.50 184 LYS A C 1
ATOM 1534 O O . LYS A 1 184 ? -9.370 2.233 15.548 1.00 97.50 184 LYS A O 1
ATOM 1539 N N . SER A 1 185 ? -8.323 4.109 14.865 1.00 96.69 185 SER A N 1
ATOM 1540 C CA . SER A 1 185 ? -8.154 4.675 16.211 1.00 96.69 185 SER A CA 1
ATOM 1541 C C . SER A 1 185 ? -9.501 4.868 16.901 1.00 96.69 185 SER A C 1
ATOM 1543 O O . SER A 1 185 ? -9.669 4.488 18.058 1.00 96.69 185 SER A O 1
ATOM 1545 N N . LYS A 1 186 ? -10.495 5.393 16.173 1.00 98.38 186 LYS A N 1
ATOM 1546 C CA . LYS A 1 186 ? -11.815 5.643 16.748 1.00 98.38 186 LYS A CA 1
ATOM 1547 C C . LYS A 1 186 ? -12.550 4.363 17.131 1.00 98.38 186 LYS A C 1
ATOM 1549 O O . LYS A 1 186 ? -13.134 4.297 18.209 1.00 98.38 186 LYS A O 1
ATOM 1554 N N . VAL A 1 187 ? -12.488 3.338 16.284 1.00 98.38 187 VAL A N 1
ATOM 1555 C CA . VAL A 1 187 ? -13.046 2.013 16.590 1.00 98.38 187 VAL A CA 1
ATOM 1556 C C . VAL A 1 187 ? -12.366 1.410 17.820 1.00 98.38 187 VAL A C 1
ATOM 1558 O O . VAL A 1 187 ? -13.048 0.869 18.685 1.00 98.38 187 VAL A O 1
ATOM 1561 N N . ALA A 1 188 ? -11.043 1.550 17.950 1.00 98.00 188 ALA A N 1
ATOM 1562 C CA . ALA A 1 188 ? -10.321 1.073 19.127 1.00 98.00 188 ALA A CA 1
ATOM 1563 C C . ALA A 1 188 ? -10.775 1.785 20.415 1.00 98.00 188 ALA A C 1
ATOM 1565 O O . ALA A 1 188 ? -11.055 1.117 21.408 1.00 98.00 188 ALA A O 1
ATOM 1566 N N . GLU A 1 189 ? -10.925 3.114 20.393 1.00 98.12 189 GLU A N 1
ATOM 1567 C CA . GLU A 1 189 ? -11.488 3.873 21.522 1.00 98.12 189 GLU A CA 1
ATOM 1568 C C . GLU A 1 189 ? -12.892 3.383 21.891 1.00 98.12 189 GLU A C 1
ATOM 1570 O O . GLU A 1 189 ? -13.177 3.136 23.063 1.00 98.12 189 GLU A O 1
ATOM 1575 N N . MET A 1 190 ? -13.764 3.211 20.893 1.00 98.50 190 MET A N 1
ATOM 1576 C CA . MET A 1 190 ? -15.126 2.724 21.110 1.00 98.50 190 MET A CA 1
ATOM 1577 C C . MET A 1 190 ? -15.122 1.331 21.738 1.00 98.50 190 MET A C 1
ATOM 1579 O O . MET A 1 190 ? -15.811 1.113 22.733 1.00 98.50 190 MET A O 1
ATOM 1583 N N . ASN A 1 191 ? -14.293 0.415 21.242 1.00 98.31 191 ASN A N 1
ATOM 1584 C CA . ASN A 1 191 ? -14.160 -0.924 21.812 1.00 98.31 191 ASN A CA 1
ATOM 1585 C C . ASN A 1 191 ? -13.703 -0.874 23.276 1.00 98.31 191 ASN A C 1
ATOM 1587 O O . ASN A 1 191 ? -14.290 -1.548 24.118 1.00 98.31 191 ASN A O 1
ATOM 1591 N N . VAL A 1 192 ? -12.734 -0.016 23.613 1.00 98.44 192 VAL A N 1
ATOM 1592 C CA . VAL A 1 192 ? -12.309 0.191 25.009 1.00 98.44 192 VAL A CA 1
ATOM 1593 C C . VAL A 1 192 ? -13.470 0.691 25.873 1.00 98.44 192 VAL A C 1
ATOM 1595 O O . VAL A 1 192 ? -13.667 0.199 26.987 1.00 98.44 192 VAL A O 1
ATOM 1598 N N . THR A 1 193 ? -14.270 1.642 25.380 1.00 98.31 193 THR A N 1
ATOM 1599 C CA . THR A 1 193 ? -15.438 2.133 26.132 1.00 98.31 193 THR A CA 1
ATOM 1600 C C . THR A 1 193 ? -16.509 1.061 26.315 1.00 98.31 193 THR A C 1
ATOM 1602 O O . THR A 1 193 ? -17.060 0.945 27.408 1.00 98.31 193 THR A O 1
ATOM 1605 N N . ILE A 1 194 ? -16.757 0.238 25.294 1.00 98.38 194 ILE A N 1
ATOM 1606 C CA . ILE A 1 194 ? -17.712 -0.873 25.348 1.00 98.38 194 ILE A CA 1
ATOM 1607 C C . ILE A 1 194 ? -17.268 -1.900 26.390 1.00 98.38 194 ILE A C 1
ATOM 1609 O O . ILE A 1 194 ? -18.068 -2.281 27.239 1.00 98.38 194 ILE A O 1
ATOM 1613 N N . GLU A 1 195 ? -15.998 -2.304 26.387 1.00 98.38 195 GLU A N 1
ATOM 1614 C CA . GLU A 1 195 ? -15.475 -3.262 27.369 1.00 98.38 195 GLU A CA 1
ATOM 1615 C C . GLU A 1 195 ? -15.526 -2.706 28.798 1.00 98.38 195 GLU A C 1
ATOM 1617 O O . GLU A 1 195 ? -15.922 -3.408 29.730 1.00 98.38 195 GLU A O 1
ATOM 1622 N N . LYS A 1 196 ? -15.233 -1.413 28.983 1.00 98.12 196 LYS A N 1
ATOM 1623 C CA . LYS A 1 196 ? -15.394 -0.750 30.284 1.00 98.12 196 LYS A CA 1
ATOM 1624 C C . LYS A 1 196 ? -16.850 -0.776 30.758 1.00 98.12 196 LYS A C 1
ATOM 1626 O O . LYS A 1 196 ? -17.100 -1.058 31.928 1.00 98.12 196 LYS A O 1
ATOM 1631 N N . LEU A 1 197 ? -17.803 -0.488 29.872 1.00 97.56 197 LEU A N 1
ATOM 1632 C CA . LEU A 1 197 ? -19.231 -0.517 30.197 1.00 97.56 197 LEU A CA 1
ATOM 1633 C C . LEU A 1 197 ? -19.710 -1.935 30.517 1.00 97.56 197 LEU A C 1
ATOM 1635 O O . LEU A 1 197 ? -20.386 -2.122 31.526 1.00 97.56 197 LEU A O 1
ATOM 1639 N N . LYS A 1 198 ? -19.301 -2.939 29.734 1.00 97.06 198 LYS A N 1
ATOM 1640 C CA . LYS A 1 198 ? -19.577 -4.353 30.029 1.00 97.06 198 LYS A CA 1
ATOM 1641 C C . LYS A 1 198 ? -19.066 -4.738 31.416 1.00 97.06 198 LYS A C 1
ATOM 1643 O O . LYS A 1 198 ? -19.823 -5.300 32.199 1.00 97.06 198 LYS A O 1
ATOM 1648 N N . ALA A 1 199 ? -17.834 -4.361 31.763 1.00 96.31 199 ALA A N 1
ATOM 1649 C CA . ALA A 1 199 ? -17.266 -4.644 33.080 1.00 96.31 199 ALA A CA 1
ATOM 1650 C C . ALA A 1 199 ? -18.055 -3.987 34.229 1.00 96.31 199 ALA A C 1
ATOM 1652 O O . ALA A 1 199 ? -18.217 -4.593 35.291 1.00 96.31 199 ALA A O 1
ATOM 1653 N N . LEU A 1 200 ? -18.561 -2.763 34.034 1.00 96.56 200 LEU A N 1
ATOM 1654 C CA . LEU A 1 200 ? -19.414 -2.089 35.020 1.00 96.56 200 LEU A CA 1
ATOM 1655 C C . LEU A 1 200 ? -20.774 -2.780 35.169 1.00 96.56 200 LEU A C 1
ATOM 1657 O O . LEU A 1 200 ? -21.202 -3.021 36.296 1.00 96.56 200 LEU A O 1
ATOM 1661 N N . LEU A 1 201 ? -21.413 -3.153 34.058 1.00 95.94 201 LEU A N 1
ATOM 1662 C CA . LEU A 1 201 ? -22.688 -3.876 34.071 1.00 95.94 201 LEU A CA 1
ATOM 1663 C C . LEU A 1 201 ? -22.557 -5.243 34.746 1.00 95.94 201 LEU A C 1
ATOM 1665 O O . LEU A 1 201 ? -23.384 -5.589 35.589 1.00 95.94 201 LEU A O 1
ATOM 1669 N N . SER A 1 202 ? -21.485 -5.989 34.458 1.00 94.81 202 SER A N 1
ATOM 1670 C CA . SER A 1 202 ? -21.204 -7.251 35.146 1.00 94.81 202 SER A CA 1
ATOM 1671 C C . SER A 1 202 ? -21.094 -7.035 36.655 1.00 94.81 202 SER A C 1
ATOM 1673 O O . SER A 1 202 ? -21.775 -7.719 37.413 1.00 94.81 202 SER A O 1
ATOM 1675 N N . ARG A 1 203 ? -20.331 -6.034 37.119 1.00 92.44 203 ARG A N 1
ATOM 1676 C CA . ARG A 1 203 ? -20.221 -5.714 38.557 1.00 92.44 203 ARG A CA 1
ATOM 1677 C C . ARG A 1 203 ? -21.564 -5.367 39.197 1.00 92.44 203 ARG A C 1
ATOM 1679 O O . ARG A 1 203 ? -21.818 -5.788 40.323 1.00 92.44 203 ARG A O 1
ATOM 1686 N N . GLN A 1 204 ? -22.410 -4.617 38.496 1.00 91.19 204 GLN A N 1
ATOM 1687 C CA . GLN A 1 204 ? -23.720 -4.227 39.007 1.00 91.19 204 GLN A CA 1
ATOM 1688 C C . GLN A 1 204 ? -24.661 -5.429 39.150 1.00 91.19 204 GLN A C 1
ATOM 1690 O O . GLN A 1 204 ? -25.277 -5.584 40.200 1.00 91.19 204 GLN A O 1
ATOM 1695 N N . SER A 1 205 ? -24.668 -6.346 38.177 1.00 85.50 205 SER A N 1
ATOM 1696 C CA . SER A 1 205 ? -25.460 -7.582 38.268 1.00 85.50 205 SER A CA 1
ATOM 1697 C C . SER A 1 205 ? -25.098 -8.440 39.493 1.00 85.50 205 SER A C 1
ATOM 1699 O O . SER A 1 205 ? -25.983 -8.966 40.170 1.00 85.50 205 SER A O 1
ATOM 1701 N N . PHE A 1 206 ? -23.811 -8.511 39.862 1.00 77.00 206 PHE A N 1
ATOM 1702 C CA . PHE A 1 206 ? -23.381 -9.197 41.087 1.00 77.00 206 PHE A CA 1
ATOM 1703 C C . PHE A 1 206 ? -23.833 -8.464 42.360 1.00 77.00 206 PHE A C 1
ATOM 1705 O O . PHE A 1 206 ? -24.244 -9.108 43.328 1.00 77.00 206 PHE A O 1
ATOM 1712 N N . ALA A 1 207 ? -23.794 -7.127 42.365 1.00 76.56 207 ALA A N 1
ATOM 1713 C CA . ALA A 1 207 ? -24.242 -6.328 43.504 1.00 76.56 207 ALA A CA 1
ATOM 1714 C C . ALA A 1 207 ? -25.751 -6.491 43.759 1.00 76.56 207 ALA A C 1
ATOM 1716 O O . ALA A 1 207 ? -26.158 -6.682 44.907 1.00 76.56 207 ALA A O 1
ATOM 1717 N N . ASP A 1 208 ? -26.569 -6.488 42.707 1.00 72.75 208 ASP A N 1
ATOM 1718 C CA . ASP A 1 208 ? -28.024 -6.624 42.829 1.00 72.75 208 ASP A CA 1
ATOM 1719 C C . ASP A 1 208 ? -28.431 -8.031 43.292 1.00 72.75 208 ASP A C 1
ATOM 1721 O O . ASP A 1 208 ? -29.296 -8.168 44.158 1.00 72.75 208 ASP A O 1
ATOM 1725 N N . THR A 1 209 ? -27.722 -9.072 42.838 1.00 71.50 209 THR A N 1
ATOM 1726 C CA . THR A 1 209 ? -27.948 -10.450 43.311 1.00 71.50 209 THR A CA 1
ATOM 1727 C C . THR A 1 209 ? -27.647 -10.591 44.811 1.00 71.50 209 THR A C 1
ATOM 1729 O O . THR A 1 209 ? -28.414 -11.215 45.540 1.00 71.50 209 THR A O 1
ATOM 1732 N N . SER A 1 210 ? -26.571 -9.962 45.306 1.00 66.50 210 SER A N 1
ATOM 1733 C CA . SER A 1 210 ? -26.210 -10.004 46.736 1.00 66.50 210 SER A CA 1
ATOM 1734 C C . SER A 1 210 ? -27.176 -9.233 47.645 1.00 66.50 210 SER A C 1
ATOM 1736 O O . SER A 1 210 ? -27.388 -9.609 48.797 1.00 66.50 210 SER A O 1
ATOM 1738 N N . ARG A 1 211 ? -27.791 -8.158 47.136 1.00 63.75 211 ARG A N 1
ATOM 1739 C CA . ARG A 1 211 ? -28.811 -7.400 47.877 1.00 63.75 211 ARG A CA 1
ATOM 1740 C C . ARG A 1 211 ? -30.123 -8.169 47.985 1.00 63.75 211 ARG A C 1
ATOM 1742 O O . ARG A 1 211 ? -30.803 -8.044 48.998 1.00 63.75 211 ARG A O 1
ATOM 1749 N N . HIS A 1 212 ? -30.466 -8.961 46.971 1.00 61.66 212 HIS A N 1
ATOM 1750 C CA . HIS A 1 212 ? -31.692 -9.751 46.983 1.00 61.66 212 HIS A CA 1
ATOM 1751 C C . HIS A 1 212 ? -31.612 -10.907 47.993 1.00 61.66 212 HIS A C 1
ATOM 1753 O O . HIS A 1 212 ? -32.473 -11.015 48.862 1.00 61.66 212 HIS A O 1
ATOM 1759 N N . THR A 1 213 ? -30.516 -11.673 47.988 1.00 63.00 213 THR A N 1
ATOM 1760 C CA . THR A 1 213 ? -30.307 -12.768 48.956 1.00 63.00 213 THR A CA 1
ATOM 1761 C C . THR A 1 213 ? -30.113 -12.269 50.393 1.00 63.00 213 THR A C 1
ATOM 1763 O O . THR A 1 213 ? -30.550 -12.911 51.347 1.00 63.00 213 THR A O 1
ATOM 1766 N N . GLY A 1 214 ? -29.501 -11.092 50.576 1.00 60.09 214 GLY A N 1
ATOM 1767 C CA . GLY A 1 214 ? -29.355 -10.462 51.892 1.00 60.09 214 GLY A CA 1
ATOM 1768 C C . GLY A 1 214 ? -30.677 -9.995 52.517 1.00 60.09 214 GLY A C 1
ATOM 1769 O O . GLY A 1 214 ? -30.799 -9.997 53.744 1.00 60.09 214 GLY A O 1
ATOM 1770 N N . ASN A 1 215 ? -31.666 -9.623 51.699 1.00 59.97 215 ASN A N 1
ATOM 1771 C CA . ASN A 1 215 ? -32.999 -9.254 52.180 1.00 59.97 215 ASN A CA 1
ATOM 1772 C C . ASN A 1 215 ? -33.852 -10.492 52.506 1.00 59.97 215 ASN A C 1
ATOM 1774 O O . ASN A 1 215 ? -34.481 -10.508 53.561 1.00 59.97 215 ASN A O 1
ATOM 1778 N N . GLU A 1 216 ? -33.785 -11.564 51.707 1.00 59.09 216 GLU A N 1
ATOM 1779 C CA . GLU A 1 216 ? -34.487 -12.825 52.016 1.00 59.09 216 GLU A CA 1
ATOM 1780 C C . GLU A 1 216 ? -34.035 -13.446 53.351 1.00 59.09 216 GLU A C 1
ATOM 1782 O O . GLU A 1 216 ? -34.864 -13.878 54.153 1.00 59.09 216 GLU A O 1
ATOM 1787 N N . CYS A 1 217 ? -32.731 -13.427 53.657 1.00 58.00 217 CYS A N 1
ATOM 1788 C CA . CYS A 1 217 ? -32.219 -13.914 54.945 1.00 58.00 217 CYS A CA 1
ATOM 1789 C C . CYS A 1 217 ? -32.661 -13.055 56.142 1.00 58.00 217 CYS A C 1
ATOM 1791 O O . CYS A 1 217 ? -32.764 -13.563 57.261 1.00 58.00 217 CYS A O 1
ATOM 1793 N N . ARG A 1 218 ? -32.904 -11.755 55.935 1.00 59.25 218 ARG A N 1
ATOM 1794 C CA . ARG A 1 218 ? -33.398 -10.853 56.985 1.00 59.25 218 ARG A CA 1
ATOM 1795 C C . ARG A 1 218 ? -34.879 -11.075 57.262 1.00 59.25 218 ARG A C 1
ATOM 1797 O O . ARG A 1 218 ? -35.248 -11.168 58.430 1.00 59.25 218 ARG A O 1
ATOM 1804 N N . ASP A 1 219 ? -35.695 -11.228 56.227 1.00 59.44 219 ASP A N 1
ATOM 1805 C CA . ASP A 1 219 ? -37.136 -11.456 56.383 1.00 59.44 219 ASP A CA 1
ATOM 1806 C C . ASP A 1 219 ? -37.434 -12.838 56.995 1.00 59.44 219 ASP A C 1
ATOM 1808 O O . ASP A 1 219 ? -38.304 -12.958 57.860 1.00 59.44 219 ASP A O 1
ATOM 1812 N N . ALA A 1 220 ? -36.631 -13.862 56.677 1.00 60.81 220 ALA A N 1
ATOM 1813 C CA . ALA A 1 220 ? -36.709 -15.169 57.338 1.00 60.81 220 ALA A CA 1
ATOM 1814 C C . ALA A 1 220 ? -36.417 -15.103 58.852 1.00 60.81 220 ALA A C 1
ATOM 1816 O O . ALA A 1 220 ? -36.995 -15.861 59.630 1.00 60.81 220 ALA A O 1
ATOM 1817 N N . PHE A 1 221 ? -35.555 -14.181 59.292 1.00 58.59 221 PHE A N 1
ATOM 1818 C CA . PHE A 1 221 ? -35.209 -14.022 60.708 1.00 58.59 221 PHE A CA 1
ATOM 1819 C C . PHE A 1 221 ? -36.313 -13.326 61.521 1.00 58.59 221 PHE A C 1
ATOM 1821 O O . PHE A 1 221 ? -36.454 -13.592 62.714 1.00 58.59 221 PHE A O 1
ATOM 1828 N N . TYR A 1 222 ? -37.108 -12.453 60.894 1.00 59.84 222 TYR A N 1
ATOM 1829 C CA . TYR A 1 222 ? -38.219 -11.759 61.559 1.00 59.84 222 TYR A CA 1
ATOM 1830 C C . TYR A 1 222 ? -39.521 -12.569 61.590 1.00 59.84 222 TYR A C 1
ATOM 1832 O O . TYR A 1 222 ? -40.363 -12.302 62.440 1.00 59.84 222 TYR A O 1
ATOM 1840 N N . SER A 1 223 ? -39.674 -13.582 60.734 1.00 59.00 223 SER A N 1
ATOM 1841 C CA . SER A 1 223 ? -40.867 -14.442 60.712 1.00 59.00 223 SER A CA 1
ATOM 1842 C C . SER A 1 223 ? -40.832 -15.620 61.705 1.00 59.00 223 SER A C 1
ATOM 1844 O O . SER A 1 223 ? -41.810 -16.360 61.793 1.00 59.00 223 SER A O 1
ATOM 1846 N N . ALA A 1 224 ? -39.730 -15.816 62.438 1.00 58.62 224 ALA A N 1
ATOM 1847 C CA . ALA A 1 224 ? -39.541 -16.909 63.403 1.00 58.62 224 ALA A CA 1
ATOM 1848 C C . ALA A 1 224 ? -39.681 -16.477 64.880 1.00 58.62 224 ALA A C 1
ATOM 1850 O O . ALA A 1 224 ? -39.254 -17.206 65.779 1.00 58.62 224 ALA A O 1
ATOM 1851 N N . ARG A 1 225 ? -40.236 -15.289 65.136 1.00 51.19 225 ARG A N 1
ATOM 1852 C CA . ARG A 1 225 ? -40.448 -14.714 66.471 1.00 51.19 225 ARG A CA 1
ATOM 1853 C C . ARG A 1 225 ? -41.925 -14.447 66.708 1.00 51.19 225 ARG A C 1
ATOM 1855 O O . ARG A 1 225 ? -42.346 -14.631 67.868 1.00 51.19 225 ARG A O 1
#